Protein AF-A0AAN9VQ87-F1 (afdb_monomer_lite)

Secondary structure (DSSP, 8-state):
----PPEEEEE-TTS-EEEEE------------------------------------------HHHHHHHHHHHHHHHHHHHHHHHHHHHHHHHHHHHHHHHHHHHHS-----SS----TT----SPPPP-STTSPPPHHHHHHHHHHHHHHHHHS--TTSS---SPP-TTPPP-SPPPP-STTSPPPHHHHHHHHHHHHHHTT-

Radius of gyration: 53.76 Å; chains: 1; bounding box: 112×53×153 Å

Organism: NCBI:txid2509291

Sequence (205 aa):
MTRCGRQFTMSDSHGNTMVFYDSAEEEEDQQQDEEVYDDEEIPTNEEEEEEIENCNIPEYVATKEYVNEQLEHARQLSAQDASIALQNELHQVKLKLQSVSDTQSRCLRQWTVNDAFNADLYRISNTAPPQDEKDVANKAYVDRHIKIIKTHLAKIPKLRCSKLGNVNVMKKRLVNVAPPVRKEDGATKAYVDEKIKKEIAKLRV

pLDDT: mean 76.92, std 17.62, range [35.69, 97.81]

Structure (mmCIF, N/CA/C/O backbone):
data_AF-A0AAN9VQ87-F1
#
_entry.id   AF-A0AAN9VQ87-F1
#
loop_
_atom_site.group_PDB
_atom_site.id
_atom_site.type_symbol
_atom_site.label_atom_id
_atom_site.label_alt_id
_atom_site.label_comp_id
_atom_site.label_asym_id
_atom_site.label_entity_id
_atom_site.label_seq_id
_atom_site.pdbx_PDB_ins_code
_atom_site.Cartn_x
_atom_site.Cartn_y
_atom_site.Cartn_z
_atom_site.occupancy
_atom_site.B_iso_or_equiv
_atom_site.auth_seq_id
_atom_site.auth_comp_id
_atom_site.auth_asym_id
_atom_site.auth_atom_id
_atom_site.pdbx_PDB_model_num
ATOM 1 N N . MET A 1 1 ? -0.903 22.600 56.209 1.00 43.84 1 MET A N 1
ATOM 2 C CA . MET A 1 1 ? -0.467 21.602 55.206 1.00 43.84 1 MET A CA 1
ATOM 3 C C . MET A 1 1 ? -0.586 22.234 53.828 1.00 43.84 1 MET A C 1
ATOM 5 O O . MET A 1 1 ? -1.672 22.663 53.466 1.00 43.84 1 MET A O 1
ATOM 9 N N . THR A 1 2 ? 0.524 22.385 53.108 1.00 40.41 2 THR A N 1
ATOM 10 C CA . THR A 1 2 ? 0.571 23.055 51.798 1.00 40.41 2 THR A CA 1
ATOM 11 C C . THR A 1 2 ? -0.106 22.176 50.745 1.00 40.41 2 THR A C 1
ATOM 13 O O . THR A 1 2 ? 0.442 21.142 50.369 1.00 40.41 2 THR A O 1
ATOM 16 N N . ARG A 1 3 ? -1.311 22.552 50.296 1.00 44.34 3 ARG A N 1
ATOM 17 C CA . ARG A 1 3 ? -2.025 21.854 49.216 1.00 44.34 3 ARG A CA 1
ATOM 18 C C . ARG A 1 3 ? -1.404 22.240 47.869 1.00 44.34 3 ARG A C 1
ATOM 20 O O . ARG A 1 3 ? -1.359 23.412 47.508 1.00 44.34 3 ARG A O 1
ATOM 27 N N . CYS A 1 4 ? -0.899 21.247 47.143 1.00 46.59 4 CYS A N 1
ATOM 28 C CA . CYS A 1 4 ? -0.383 21.393 45.786 1.00 46.59 4 CYS A CA 1
ATOM 29 C C . CYS A 1 4 ? -1.546 21.160 44.808 1.00 46.59 4 CYS A C 1
ATOM 31 O O . CYS A 1 4 ? -1.820 20.024 44.435 1.00 46.59 4 CYS A O 1
ATOM 33 N N . GLY A 1 5 ? -2.279 22.221 44.459 1.00 56.81 5 GLY A N 1
ATOM 34 C CA . GLY A 1 5 ? -3.285 22.170 43.395 1.00 56.81 5 GLY A CA 1
ATOM 35 C C . GLY A 1 5 ? -2.599 22.127 42.029 1.00 56.81 5 GLY A C 1
ATOM 36 O O . GLY A 1 5 ? -1.701 22.928 41.760 1.00 56.81 5 GLY A O 1
ATOM 37 N N . ARG A 1 6 ? -2.981 21.175 41.174 1.00 61.75 6 ARG A N 1
ATOM 38 C CA . ARG A 1 6 ? -2.417 21.025 39.828 1.00 61.75 6 ARG A CA 1
ATOM 39 C C . ARG A 1 6 ? -3.158 21.969 38.882 1.00 61.75 6 ARG A C 1
ATOM 41 O O . ARG A 1 6 ? -4.363 21.851 38.711 1.00 61.75 6 ARG A O 1
ATOM 48 N N . GLN A 1 7 ? -2.441 22.918 38.290 1.00 67.31 7 GLN A N 1
ATOM 49 C CA . GLN A 1 7 ? -3.001 23.804 37.271 1.00 67.31 7 GLN A CA 1
ATOM 50 C C . GLN A 1 7 ? -2.774 23.197 35.890 1.00 67.31 7 GLN A C 1
ATOM 52 O O . GLN A 1 7 ? -1.647 22.822 35.558 1.00 67.31 7 GLN A O 1
ATOM 57 N N . PHE A 1 8 ? -3.833 23.134 35.086 1.00 65.25 8 PHE A N 1
ATOM 58 C CA . PHE A 1 8 ? -3.743 22.793 33.671 1.00 65.25 8 PHE A CA 1
ATOM 59 C C . PHE A 1 8 ? -4.200 23.982 32.833 1.00 65.25 8 PHE A C 1
ATOM 61 O O . PHE A 1 8 ? -5.269 24.554 33.053 1.00 65.25 8 PHE A O 1
ATOM 68 N N . THR A 1 9 ? -3.368 24.359 31.867 1.00 73.56 9 THR A N 1
ATOM 69 C CA . THR A 1 9 ? -3.672 25.413 30.903 1.00 73.56 9 THR A CA 1
ATOM 70 C C . THR A 1 9 ? -3.769 24.810 29.511 1.00 73.56 9 THR A C 1
ATOM 72 O O . THR A 1 9 ? -2.945 23.987 29.110 1.00 73.56 9 THR A O 1
ATOM 75 N N . MET A 1 10 ? -4.795 25.214 28.769 1.00 67.31 10 MET A N 1
ATOM 76 C CA . MET A 1 10 ? -4.926 24.924 27.345 1.00 67.31 10 MET A CA 1
ATOM 77 C C . MET A 1 10 ? -5.054 26.240 26.591 1.00 67.31 10 MET A C 1
ATOM 79 O O . MET A 1 10 ? -5.818 27.121 26.990 1.00 67.31 10 MET A O 1
ATOM 83 N N . SER A 1 11 ? -4.304 26.356 25.500 1.00 73.12 11 SER A N 1
ATOM 84 C CA . SER A 1 11 ? -4.343 27.511 24.608 1.00 73.12 11 SER A CA 1
ATOM 85 C C . SER A 1 11 ? -4.963 27.106 23.276 1.00 73.12 11 SER A C 1
ATOM 87 O O . SER A 1 11 ? -4.630 26.049 22.737 1.00 73.12 11 SER A O 1
ATOM 89 N N . ASP A 1 12 ? -5.865 27.932 22.752 1.00 76.88 12 ASP A N 1
ATOM 90 C CA . ASP A 1 12 ? -6.435 27.730 21.421 1.00 76.88 12 ASP A CA 1
ATOM 91 C C . ASP A 1 12 ? -5.510 28.255 20.305 1.00 76.88 12 ASP A C 1
ATOM 93 O O . ASP A 1 12 ? -4.477 28.887 20.548 1.00 76.88 12 ASP A O 1
ATOM 97 N N . SER A 1 13 ? -5.887 28.005 19.047 1.00 68.94 13 SER A N 1
ATOM 98 C CA . SER A 1 13 ? -5.139 28.447 17.860 1.00 68.94 13 SER A CA 1
ATOM 99 C C . SER A 1 13 ? -5.101 29.969 17.668 1.00 68.94 13 SER A C 1
ATOM 101 O O . SER A 1 13 ? -4.416 30.444 16.765 1.00 68.94 13 SER A O 1
ATOM 103 N N . HIS A 1 14 ? -5.833 30.730 18.487 1.00 70.12 14 HIS A N 1
ATOM 104 C CA . HIS A 1 14 ? -5.863 32.192 18.483 1.00 70.12 14 HIS A CA 1
ATOM 105 C C . HIS A 1 14 ? -5.083 32.792 19.666 1.00 70.12 14 HIS A C 1
ATOM 107 O O . HIS A 1 14 ? -5.024 34.013 19.799 1.00 70.12 14 HIS A O 1
ATOM 113 N N . GLY A 1 15 ? -4.442 31.958 20.493 1.00 74.62 15 GLY A N 1
ATOM 114 C CA . GLY A 1 15 ? -3.619 32.387 21.623 1.00 74.62 15 GLY A CA 1
ATOM 115 C C . GLY A 1 15 ? -4.404 32.674 22.904 1.00 74.62 15 GLY A C 1
ATOM 116 O O . GLY A 1 15 ? -3.811 33.129 23.884 1.00 74.62 15 GLY A O 1
ATOM 117 N N . ASN A 1 16 ? -5.707 32.383 22.946 1.00 73.56 16 ASN A N 1
ATOM 118 C CA . ASN A 1 16 ? -6.473 32.497 24.179 1.00 73.56 16 ASN A CA 1
ATOM 119 C C . ASN A 1 16 ? -6.165 31.307 25.078 1.00 73.56 16 ASN A C 1
ATOM 121 O O . ASN A 1 16 ? -6.304 30.152 24.679 1.00 73.56 16 ASN A O 1
ATOM 125 N N . THR A 1 17 ? -5.737 31.599 26.303 1.00 69.62 17 THR A N 1
ATOM 126 C CA . THR A 1 17 ? -5.387 30.582 27.294 1.00 69.62 17 THR A CA 1
ATOM 127 C C . THR A 1 17 ? -6.503 30.479 28.319 1.00 69.62 17 THR A C 1
ATOM 129 O O . THR A 1 17 ? -6.752 31.430 29.057 1.00 69.62 17 THR A O 1
ATOM 132 N N . MET A 1 18 ? -7.161 29.322 28.370 1.00 64.19 18 MET A N 1
ATOM 133 C CA . MET A 1 18 ? -8.066 28.978 29.461 1.00 64.19 18 MET A CA 1
ATOM 134 C C . MET A 1 18 ? -7.302 28.218 30.542 1.00 64.19 18 MET A C 1
ATOM 136 O O . MET A 1 18 ? -6.563 27.269 30.262 1.00 64.19 18 MET A O 1
ATOM 140 N N . VAL A 1 19 ? -7.476 28.669 31.783 1.00 74.38 19 VAL A N 1
ATOM 141 C CA . VAL A 1 19 ? -6.888 28.071 32.983 1.00 74.38 19 VAL A CA 1
ATOM 142 C C . VAL A 1 19 ? -7.991 27.318 33.710 1.00 74.38 19 VAL A C 1
ATOM 144 O O . VAL A 1 19 ? -9.004 27.915 34.070 1.00 74.38 19 VAL A O 1
ATOM 147 N N . PHE A 1 20 ? -7.789 26.022 33.925 1.00 67.00 20 PHE A N 1
ATOM 148 C CA . PHE A 1 20 ? -8.704 25.190 34.696 1.00 67.00 20 PHE A CA 1
ATOM 149 C C . PHE A 1 20 ? -8.101 24.936 36.074 1.00 67.00 20 PHE A C 1
ATOM 151 O O . PHE A 1 20 ? -6.944 24.520 36.199 1.00 67.00 20 PHE A O 1
ATOM 158 N N . TYR A 1 21 ? -8.892 25.220 37.104 1.00 68.81 21 TYR A N 1
ATOM 159 C CA . TYR A 1 21 ? -8.569 24.882 38.481 1.00 68.81 21 TYR A CA 1
ATOM 160 C C . TYR A 1 21 ? -9.257 23.556 38.796 1.00 68.81 21 TYR A C 1
ATOM 162 O O . TYR A 1 21 ? -10.470 23.450 38.626 1.00 68.81 21 TYR A O 1
ATOM 170 N N . ASP A 1 22 ? -8.487 22.559 39.237 1.00 60.16 22 ASP A N 1
ATOM 171 C CA . ASP A 1 22 ? -9.055 21.391 39.912 1.00 60.16 22 ASP A CA 1
ATOM 172 C C . ASP A 1 22 ? -9.645 21.893 41.234 1.00 60.16 22 ASP A C 1
ATOM 174 O O . ASP A 1 22 ? -8.937 22.077 42.231 1.00 60.16 22 ASP A O 1
ATOM 178 N N . SER A 1 23 ? -10.941 22.195 41.219 1.00 56.88 23 SER A N 1
ATOM 179 C CA . SER A 1 23 ? -11.729 22.308 42.436 1.00 56.88 23 SER A CA 1
ATOM 180 C C . SER A 1 23 ? -11.820 20.898 42.999 1.00 56.88 23 SER A C 1
ATOM 182 O O . SER A 1 23 ? -12.607 20.088 42.521 1.00 56.88 23 SER A O 1
ATOM 184 N N . ALA A 1 24 ? -10.955 20.576 43.960 1.00 56.44 24 ALA A N 1
ATOM 185 C CA . ALA A 1 24 ? -11.190 19.426 44.815 1.00 56.44 24 ALA A CA 1
ATOM 186 C C . ALA A 1 24 ? -12.542 19.673 45.492 1.00 56.44 24 ALA A C 1
ATOM 188 O O . ALA A 1 24 ? -12.642 20.577 46.321 1.00 56.44 24 ALA A O 1
ATOM 189 N N . GLU A 1 25 ? -13.571 18.951 45.050 1.00 56.88 25 GLU A N 1
ATOM 190 C CA . GLU A 1 25 ? -14.872 18.924 45.703 1.00 56.88 25 GLU A CA 1
ATOM 191 C C . GLU A 1 25 ? -14.624 18.532 47.160 1.00 56.88 25 GLU A C 1
ATOM 193 O O . GLU A 1 25 ? -14.069 17.473 47.465 1.00 56.88 25 GLU A O 1
ATOM 198 N N . GLU A 1 26 ? -14.913 19.477 48.047 1.00 52.22 26 GLU A N 1
ATOM 199 C CA . GLU A 1 26 ? -14.957 19.254 49.478 1.00 52.22 26 GLU A CA 1
ATOM 200 C C . GLU A 1 26 ? -16.128 18.301 49.717 1.00 52.22 26 GLU A C 1
ATOM 202 O O . GLU A 1 26 ? -17.285 18.675 49.543 1.00 52.22 26 GLU A O 1
ATOM 207 N N . GLU A 1 27 ? -15.833 17.046 50.064 1.00 52.53 27 GLU A N 1
ATOM 208 C CA . GLU A 1 27 ? -16.802 16.252 50.810 1.00 52.53 27 GLU A CA 1
ATOM 209 C C . GLU A 1 27 ? -16.980 16.970 52.149 1.00 52.53 27 GLU A C 1
ATOM 211 O O . GLU A 1 27 ? -16.108 16.934 53.020 1.00 52.53 27 GLU A O 1
ATOM 216 N N . GLU A 1 28 ? -18.070 17.728 52.258 1.00 48.97 28 GLU A N 1
ATOM 217 C CA . GLU A 1 28 ? -18.584 18.191 53.535 1.00 48.97 28 GLU A CA 1
ATOM 218 C C . GLU A 1 28 ? -18.918 16.943 54.356 1.00 48.97 28 GLU A C 1
ATOM 220 O O . GLU A 1 28 ? -19.931 16.275 54.129 1.00 48.97 28 GLU A O 1
ATOM 225 N N . ASP A 1 29 ? -18.030 16.611 55.293 1.00 47.25 29 ASP A N 1
ATOM 226 C CA . ASP A 1 29 ? -18.350 15.766 56.433 1.00 47.25 29 ASP A CA 1
ATOM 227 C C . ASP A 1 29 ? -19.586 16.376 57.104 1.00 47.25 29 ASP A C 1
ATOM 229 O O . ASP A 1 29 ? -19.502 17.382 57.811 1.00 47.25 29 ASP A O 1
ATOM 233 N N . GLN A 1 30 ? -20.751 15.779 56.854 1.00 50.69 30 GLN A N 1
ATOM 234 C CA . GLN A 1 30 ? -21.959 16.040 57.622 1.00 50.69 30 GLN A CA 1
ATOM 235 C C . GLN A 1 30 ? -21.696 15.561 59.050 1.00 50.69 30 GLN A C 1
ATOM 237 O O . GLN A 1 30 ? -21.924 14.399 59.393 1.00 50.69 30 GLN A O 1
ATOM 242 N N . GLN A 1 31 ? -21.176 16.465 59.880 1.00 52.16 31 GLN A N 1
ATOM 243 C CA . GLN A 1 31 ? -21.342 16.405 61.322 1.00 52.16 31 GLN A CA 1
ATOM 244 C C . GLN A 1 31 ? -22.846 16.354 61.582 1.00 52.16 31 GLN A C 1
ATOM 246 O O . GLN A 1 31 ? -23.565 17.330 61.398 1.00 52.16 31 GLN A O 1
ATOM 251 N N . GLN A 1 32 ? -23.327 15.158 61.916 1.00 47.38 32 GLN A N 1
ATOM 252 C CA . GLN A 1 32 ? -24.615 14.993 62.564 1.00 47.38 32 GLN A CA 1
ATOM 253 C C . GLN A 1 32 ? -24.468 15.631 63.941 1.00 47.38 32 GLN A C 1
ATOM 255 O O . GLN A 1 32 ? -23.859 15.048 64.837 1.00 47.38 32 GLN A O 1
ATOM 260 N N . ASP A 1 33 ? -24.963 16.856 64.068 1.00 46.41 33 ASP A N 1
ATOM 261 C CA . ASP A 1 33 ? -25.245 17.451 65.360 1.00 46.41 33 ASP A CA 1
ATOM 262 C C . ASP A 1 33 ? -26.301 16.563 66.037 1.00 46.41 33 ASP A C 1
ATOM 264 O O . ASP A 1 33 ? -27.437 16.441 65.575 1.00 46.41 33 ASP A O 1
ATOM 268 N N . GLU A 1 34 ? -25.891 15.867 67.100 1.00 54.59 34 GLU A N 1
ATOM 269 C CA . GLU A 1 34 ? -26.806 15.269 68.066 1.00 54.59 34 GLU A CA 1
ATOM 270 C C . GLU A 1 34 ? -27.598 16.415 68.706 1.00 54.59 34 GLU A C 1
ATOM 272 O O . GLU A 1 34 ? -27.119 17.091 69.618 1.00 54.59 34 GLU A O 1
ATOM 277 N N . GLU A 1 35 ? -28.812 16.659 68.211 1.00 53.72 35 GLU A N 1
ATOM 278 C CA . GLU A 1 35 ? -29.799 17.436 68.951 1.00 53.72 35 GLU A CA 1
ATOM 279 C C . GLU A 1 35 ? -30.141 16.669 70.233 1.00 53.72 35 GLU A C 1
ATOM 281 O O . GLU A 1 35 ? -30.881 15.682 70.243 1.00 53.72 35 GLU A O 1
ATOM 286 N N . VAL A 1 36 ? -29.538 17.127 71.328 1.00 60.38 36 VAL A N 1
ATOM 287 C CA . VAL A 1 36 ? -29.967 16.852 72.694 1.00 60.38 36 VAL A CA 1
ATOM 288 C C . VAL A 1 36 ? -31.355 17.469 72.842 1.00 60.38 36 VAL A C 1
ATOM 290 O O . VAL A 1 36 ? -31.492 18.688 72.900 1.00 60.38 36 VAL A O 1
ATOM 293 N N . TYR A 1 37 ? -32.385 16.626 72.845 1.00 52.31 37 TYR A N 1
ATOM 294 C CA . TYR A 1 37 ? -33.728 17.041 73.228 1.00 52.31 37 TYR A CA 1
ATOM 295 C C . TYR A 1 37 ? -33.709 17.365 74.721 1.00 52.31 37 TYR A C 1
ATOM 297 O O . TYR A 1 37 ? -33.519 16.471 75.547 1.00 52.31 37 TYR A O 1
ATOM 305 N N . ASP A 1 38 ? -33.863 18.648 75.040 1.00 55.09 38 ASP A N 1
ATOM 306 C CA . ASP A 1 38 ? -34.168 19.106 76.388 1.00 55.09 38 ASP A CA 1
ATOM 307 C C . ASP A 1 38 ? -35.492 18.475 76.843 1.00 55.09 38 ASP A C 1
ATOM 309 O O . ASP A 1 38 ? -36.473 18.427 76.095 1.00 55.09 38 ASP A O 1
ATOM 313 N N . ASP A 1 39 ? -35.482 17.968 78.073 1.00 60.38 39 ASP A N 1
ATOM 314 C CA . ASP A 1 39 ? -36.612 17.357 78.758 1.00 60.38 39 ASP A CA 1
ATOM 315 C C . ASP A 1 39 ? -37.807 18.328 78.798 1.00 60.38 39 ASP A C 1
ATOM 317 O O . ASP A 1 39 ? -37.867 19.232 79.636 1.00 60.38 39 ASP A O 1
ATOM 321 N N . GLU A 1 40 ? -38.786 18.142 77.906 1.00 60.81 40 GLU A N 1
ATOM 322 C CA . GLU A 1 40 ? -40.105 18.740 78.093 1.00 60.81 40 GLU A CA 1
ATOM 323 C C . GLU A 1 40 ? -40.769 18.057 79.293 1.00 60.81 40 GLU A C 1
ATOM 325 O O . GLU A 1 40 ? -41.171 16.890 79.253 1.00 60.81 40 GLU A O 1
ATOM 330 N N . GLU A 1 41 ? -40.837 18.818 80.386 1.00 59.22 41 GLU A N 1
ATOM 331 C CA . GLU A 1 41 ? -41.610 18.532 81.584 1.00 59.22 41 GLU A CA 1
ATOM 332 C C . GLU A 1 41 ? -43.003 18.018 81.205 1.00 59.22 41 GLU A C 1
ATOM 334 O O . GLU A 1 41 ? -43.846 18.743 80.678 1.00 59.22 41 GLU A O 1
ATOM 339 N N . ILE A 1 42 ? -43.251 16.745 81.507 1.00 51.75 42 ILE A N 1
ATOM 340 C CA . ILE A 1 42 ? -44.587 16.160 81.477 1.00 51.75 42 ILE A CA 1
ATOM 341 C C . ILE A 1 42 ? -45.409 16.890 82.550 1.00 51.75 42 ILE A C 1
ATOM 343 O O . ILE A 1 42 ? -45.075 16.768 83.733 1.00 51.75 42 ILE A O 1
ATOM 347 N N . PRO A 1 43 ? -46.486 17.619 82.202 1.00 51.91 43 PRO A N 1
ATOM 348 C CA . PRO A 1 43 ? -47.392 18.140 83.209 1.00 51.91 43 PRO A CA 1
ATOM 349 C C . PRO A 1 43 ? -48.068 16.955 83.901 1.00 51.91 43 PRO A C 1
ATOM 351 O O . PRO A 1 43 ? -48.806 16.179 83.288 1.00 51.91 43 PRO A O 1
ATOM 354 N N . THR A 1 44 ? -47.799 16.803 85.195 1.00 54.31 44 THR A N 1
ATOM 355 C CA . THR A 1 44 ? -48.567 15.932 86.080 1.00 54.31 44 THR A CA 1
ATOM 356 C C . THR A 1 44 ? -49.963 16.528 86.218 1.00 54.31 44 THR A C 1
ATOM 358 O O . THR A 1 44 ? -50.188 17.392 87.064 1.00 54.31 44 THR A O 1
ATOM 361 N N . ASN A 1 45 ? -50.893 16.100 85.362 1.00 47.34 45 ASN A N 1
ATOM 362 C CA . ASN A 1 45 ? -52.309 16.323 85.614 1.00 47.34 45 ASN A CA 1
ATOM 363 C C . ASN A 1 45 ? -52.715 15.436 86.789 1.00 47.34 45 ASN A C 1
ATOM 365 O O . ASN A 1 45 ? -52.813 14.213 86.682 1.00 47.34 45 ASN A O 1
ATOM 369 N N . GLU A 1 46 ? -52.863 16.113 87.918 1.00 57.84 46 GLU A N 1
ATOM 370 C CA . GLU A 1 46 ? -53.531 15.656 89.120 1.00 57.84 46 GLU A CA 1
ATOM 371 C C . GLU A 1 46 ? -54.965 15.215 88.783 1.00 57.84 46 GLU A C 1
ATOM 373 O O . GLU A 1 46 ? -55.702 15.912 88.090 1.00 57.84 46 GLU A O 1
ATOM 378 N N . GLU A 1 47 ? -55.298 14.016 89.258 1.00 57.31 47 GLU A N 1
ATOM 379 C CA . GLU A 1 47 ? -56.579 13.631 89.858 1.00 57.31 47 GLU A CA 1
ATOM 380 C C . GLU A 1 47 ? -57.870 14.216 89.258 1.00 57.31 47 GLU A C 1
ATOM 382 O O . GLU A 1 47 ? -58.412 15.199 89.753 1.00 57.31 47 GLU A O 1
ATOM 387 N N . GLU A 1 48 ? -58.474 13.476 88.326 1.00 53.69 48 GLU A N 1
ATOM 388 C CA . GLU A 1 48 ? -59.935 13.356 88.264 1.00 53.69 48 GLU A CA 1
ATOM 389 C C . GLU A 1 48 ? -60.292 11.861 88.187 1.00 53.69 48 GLU A C 1
ATOM 391 O O . GLU A 1 48 ? -60.272 11.232 87.128 1.00 53.69 48 GLU A O 1
ATOM 396 N N . GLU A 1 49 ? -60.557 11.260 89.352 1.00 54.75 49 GLU A N 1
ATOM 397 C CA . GLU A 1 49 ? -61.241 9.968 89.462 1.00 54.75 49 GLU A CA 1
ATOM 398 C C . GLU A 1 49 ? -62.708 10.163 89.049 1.00 54.75 49 GLU A C 1
ATOM 400 O O . GLU A 1 49 ? -63.587 10.365 89.887 1.00 54.75 49 GLU A O 1
ATOM 405 N N . GLU A 1 50 ? -62.991 10.133 87.745 1.00 54.28 50 GLU A N 1
ATOM 406 C CA . GLU A 1 50 ? -64.363 9.936 87.282 1.00 54.28 50 GLU A CA 1
ATOM 407 C C . GLU A 1 50 ? -64.759 8.474 87.523 1.00 54.28 50 GLU A C 1
ATOM 409 O O . GLU A 1 50 ? -64.141 7.534 87.011 1.00 54.28 50 GLU A O 1
ATOM 414 N N . GLU A 1 51 ? -65.800 8.293 88.340 1.00 54.34 51 GLU A N 1
ATOM 415 C CA . GLU A 1 51 ? -66.515 7.036 88.528 1.00 54.34 51 GLU A CA 1
ATOM 416 C C . GLU A 1 51 ? -66.839 6.429 87.158 1.00 54.34 51 GLU A C 1
ATOM 418 O O . GLU A 1 51 ? -67.738 6.886 86.450 1.00 54.34 51 GLU A O 1
ATOM 423 N N . ILE A 1 52 ? -66.107 5.377 86.780 1.00 48.00 52 ILE A N 1
ATOM 424 C CA . ILE A 1 52 ? -66.420 4.591 85.590 1.00 48.00 52 ILE A CA 1
ATOM 425 C C . ILE A 1 52 ? -67.687 3.809 85.916 1.00 48.00 52 ILE A C 1
ATOM 427 O O . ILE A 1 52 ? -67.665 2.705 86.469 1.00 48.00 52 ILE A O 1
ATOM 431 N N . GLU A 1 53 ? -68.807 4.445 85.603 1.00 51.25 53 GLU A N 1
ATOM 432 C CA . GLU A 1 53 ? -70.127 3.862 85.598 1.00 51.25 53 GLU A CA 1
ATOM 433 C C . GLU A 1 53 ? -70.060 2.553 84.805 1.00 51.25 53 GLU A C 1
ATOM 435 O O . GLU A 1 53 ? -69.551 2.495 83.686 1.00 51.25 53 GLU A O 1
ATOM 440 N N . ASN A 1 54 ? -70.513 1.495 85.471 1.00 51.56 54 ASN A N 1
ATOM 441 C CA . ASN A 1 54 ? -70.548 0.091 85.086 1.00 51.56 54 ASN A CA 1
ATOM 442 C C . ASN A 1 54 ? -70.918 -0.150 83.606 1.00 51.56 54 ASN A C 1
ATOM 444 O O . ASN A 1 54 ? -72.037 -0.547 83.274 1.00 51.56 54 ASN A O 1
ATOM 448 N N . CYS A 1 55 ? -69.953 0.037 82.707 1.00 35.69 55 CYS A N 1
ATOM 449 C CA . CYS A 1 55 ? -69.993 -0.499 81.363 1.00 35.69 55 CYS A CA 1
ATOM 450 C C . CYS A 1 55 ? -69.743 -1.994 81.496 1.00 35.69 55 CYS A C 1
ATOM 452 O O . CYS A 1 55 ? -68.618 -2.430 81.711 1.00 35.69 55 CYS A O 1
ATOM 454 N N . ASN A 1 56 ? -70.821 -2.764 81.390 1.00 50.41 56 ASN A N 1
ATOM 455 C CA . ASN A 1 56 ? -70.823 -4.204 81.198 1.00 50.41 56 ASN A CA 1
ATOM 456 C C . ASN A 1 56 ? -69.861 -4.554 80.046 1.00 50.41 56 ASN A C 1
ATOM 458 O O . ASN A 1 56 ? -70.254 -4.515 78.881 1.00 50.41 56 ASN A O 1
ATOM 462 N N . ILE A 1 57 ? -68.589 -4.812 80.362 1.00 44.47 57 ILE A N 1
ATOM 463 C CA . ILE A 1 57 ? -67.581 -5.235 79.393 1.00 44.47 57 ILE A CA 1
ATOM 464 C C . ILE A 1 57 ? -67.978 -6.666 79.033 1.00 44.47 57 ILE A C 1
ATOM 466 O O . ILE A 1 57 ? -67.888 -7.536 79.904 1.00 44.47 57 ILE A O 1
ATOM 470 N N . PRO A 1 58 ? -68.471 -6.948 77.812 1.00 48.72 58 PRO A N 1
ATOM 471 C CA . PRO A 1 58 ? -68.706 -8.326 77.433 1.00 48.72 58 PRO A CA 1
ATOM 472 C C . PRO A 1 58 ? -67.353 -9.026 77.498 1.00 48.72 58 PRO A C 1
ATOM 474 O O . PRO A 1 58 ? -66.409 -8.632 76.814 1.00 48.72 58 PRO A O 1
ATOM 477 N N . GLU A 1 59 ? -67.257 -10.025 78.370 1.00 49.44 59 GLU A N 1
ATOM 478 C CA . GLU A 1 59 ? -66.127 -10.934 78.467 1.00 49.44 59 GLU A CA 1
ATOM 479 C C . GLU A 1 59 ? -65.948 -11.560 77.078 1.00 49.44 59 GLU A C 1
ATOM 481 O O . GLU A 1 59 ? -66.686 -12.458 76.669 1.00 49.44 59 GLU A O 1
ATOM 486 N N . TYR A 1 60 ? -65.056 -10.973 76.277 1.00 49.75 60 TYR A N 1
ATOM 487 C CA . TYR A 1 60 ? -64.841 -11.368 74.894 1.00 49.75 60 TYR A CA 1
ATOM 488 C C . TYR A 1 60 ? -64.057 -12.675 74.934 1.00 49.75 60 TYR A C 1
ATOM 490 O O . TYR A 1 60 ? -62.827 -12.699 74.906 1.00 49.75 60 TYR A O 1
ATOM 498 N N . VAL A 1 61 ? -64.779 -13.785 75.078 1.00 54.00 61 VAL A N 1
ATOM 499 C CA . VAL A 1 61 ? -64.215 -15.126 74.964 1.00 54.00 61 VAL A CA 1
ATOM 500 C C . VAL A 1 61 ? -63.816 -15.300 73.503 1.00 54.00 61 VAL A C 1
ATOM 502 O O . VAL A 1 61 ? -64.616 -15.726 72.673 1.00 54.00 61 VAL A O 1
ATOM 505 N N . ALA A 1 62 ? -62.586 -14.910 73.167 1.00 55.66 62 ALA A N 1
ATOM 506 C CA . ALA A 1 62 ? -62.010 -15.177 71.862 1.00 55.66 62 ALA A CA 1
ATOM 507 C C . ALA A 1 62 ? -62.054 -16.693 71.640 1.00 55.66 62 ALA A C 1
ATOM 509 O O . ALA A 1 62 ? -61.368 -17.467 72.314 1.00 55.66 62 ALA A O 1
ATOM 510 N N . THR A 1 63 ? -62.917 -17.135 70.728 1.00 69.69 63 THR A N 1
ATOM 511 C CA . THR A 1 63 ? -62.974 -18.539 70.339 1.00 69.69 63 THR A CA 1
ATOM 512 C C . THR A 1 63 ? -61.619 -18.922 69.741 1.00 69.69 63 THR A C 1
ATOM 514 O O . THR A 1 63 ? -60.936 -18.101 69.124 1.00 69.69 63 THR A O 1
ATOM 517 N N . LYS A 1 64 ? -61.197 -20.183 69.911 1.00 73.00 64 LYS A N 1
ATOM 518 C CA . LYS A 1 64 ? -59.956 -20.689 69.288 1.00 73.00 64 LYS A CA 1
ATOM 519 C C . LYS A 1 64 ? -59.917 -20.433 67.774 1.00 73.00 64 LYS A C 1
ATOM 521 O O . LYS A 1 64 ? -58.833 -20.300 67.218 1.00 73.00 64 LYS A O 1
ATOM 526 N N . GLU A 1 65 ? -61.083 -20.358 67.132 1.00 77.25 65 GLU A N 1
ATOM 527 C CA . GLU A 1 65 ? -61.235 -20.015 65.715 1.00 77.25 65 GLU A CA 1
ATOM 528 C C . GLU A 1 65 ? -60.771 -18.587 65.411 1.00 77.25 65 GLU A C 1
ATOM 530 O O . GLU A 1 65 ? -59.922 -18.423 64.542 1.00 77.25 65 GLU A O 1
ATOM 535 N N . TYR A 1 66 ? -61.201 -17.581 66.180 1.00 76.50 66 TYR A N 1
ATOM 536 C CA . TYR A 1 66 ? -60.799 -16.186 65.956 1.00 76.50 66 TYR A CA 1
ATOM 537 C C . TYR A 1 66 ? -59.284 -15.973 66.109 1.00 76.50 66 TYR A C 1
ATOM 539 O O . TYR A 1 66 ? -58.651 -15.298 65.302 1.00 76.50 66 TYR A O 1
ATOM 547 N N . VAL A 1 67 ? -58.666 -16.595 67.119 1.00 76.94 67 VAL A N 1
ATOM 548 C CA . VAL A 1 67 ? -57.208 -16.505 67.325 1.00 76.94 67 VAL A CA 1
ATOM 549 C C . VAL A 1 67 ? -56.441 -17.189 66.187 1.00 76.94 67 VAL A C 1
ATOM 551 O O . VAL A 1 67 ? -55.407 -16.682 65.750 1.00 76.94 67 VAL A O 1
ATOM 554 N N . ASN A 1 68 ? -56.947 -18.317 65.679 1.00 82.62 68 ASN A N 1
ATOM 555 C CA . ASN A 1 68 ? -56.345 -19.003 64.537 1.00 82.62 68 ASN A CA 1
ATOM 556 C C . ASN A 1 68 ? -56.485 -18.199 63.238 1.00 82.62 68 ASN A C 1
ATOM 558 O O . ASN A 1 68 ? -55.513 -18.117 62.493 1.00 82.62 68 ASN A O 1
ATOM 562 N N . GLU A 1 69 ? -57.633 -17.565 62.984 1.00 81.88 69 GLU A N 1
ATOM 563 C CA . GLU A 1 69 ? -57.825 -16.689 61.818 1.00 81.88 69 GLU A CA 1
ATOM 564 C C . GLU A 1 69 ? -56.854 -15.502 61.832 1.00 81.88 69 GLU A C 1
ATOM 566 O O . GLU A 1 69 ? -56.197 -15.223 60.828 1.00 81.88 69 GLU A O 1
ATOM 571 N N . GLN A 1 70 ? -56.685 -14.849 62.986 1.00 78.81 70 GLN A N 1
ATOM 572 C CA . GLN A 1 70 ? -55.723 -13.752 63.134 1.00 78.81 70 GLN A CA 1
ATOM 573 C C . GLN A 1 70 ? -54.274 -14.222 62.938 1.00 78.81 70 GLN A C 1
ATOM 575 O O . GLN A 1 70 ? -53.466 -13.526 62.320 1.00 78.81 70 GLN A O 1
ATOM 580 N N . LEU A 1 71 ? -53.940 -15.429 63.406 1.00 83.12 71 LEU A N 1
ATOM 581 C CA . LEU A 1 71 ? -52.623 -16.031 63.199 1.00 83.12 71 LEU A CA 1
ATOM 582 C C . LEU A 1 71 ? -52.370 -16.374 61.723 1.00 83.12 71 LEU A C 1
ATOM 584 O O . LEU A 1 71 ? -51.256 -16.184 61.233 1.00 83.12 71 LEU A O 1
ATOM 588 N N . GLU A 1 72 ? -53.375 -16.871 61.000 1.00 86.38 72 GLU A N 1
ATOM 589 C CA . GLU A 1 72 ? -53.262 -17.126 59.561 1.00 86.38 72 GLU A CA 1
ATOM 590 C C . GLU A 1 72 ? -53.132 -15.832 58.757 1.00 86.38 72 GLU A C 1
ATOM 592 O O . GLU A 1 72 ? -52.278 -15.756 57.872 1.00 86.38 72 GLU A O 1
ATOM 597 N N . HIS A 1 73 ? -53.885 -14.790 59.109 1.00 80.50 73 HIS A N 1
ATOM 598 C CA . HIS A 1 73 ? -53.766 -13.474 58.486 1.00 80.50 73 HIS A CA 1
ATOM 599 C C . HIS A 1 73 ? -52.374 -12.858 58.715 1.00 80.50 73 HIS A C 1
ATOM 601 O O . HIS A 1 73 ? -51.729 -12.403 57.769 1.00 80.50 73 HIS A O 1
ATOM 607 N N . ALA A 1 74 ? -51.841 -12.935 59.940 1.00 75.12 74 ALA A N 1
ATOM 608 C CA . ALA A 1 74 ? -50.481 -12.488 60.251 1.00 75.12 74 ALA A CA 1
ATOM 609 C C . ALA A 1 74 ? -49.406 -13.281 59.478 1.00 75.12 74 ALA A C 1
ATOM 611 O O . ALA A 1 74 ? -48.436 -12.702 58.984 1.00 75.12 74 ALA A O 1
ATOM 612 N N . ARG A 1 75 ? -49.589 -14.599 59.304 1.00 84.81 75 ARG A N 1
ATOM 613 C CA . ARG A 1 75 ? -48.704 -15.427 58.464 1.00 84.81 75 ARG A CA 1
ATOM 614 C C . ARG A 1 75 ? -48.743 -14.991 56.999 1.00 84.81 75 ARG A C 1
ATOM 616 O O . ARG A 1 75 ? -47.684 -14.888 56.385 1.00 84.81 75 ARG A O 1
ATOM 623 N N . GLN A 1 76 ? -49.924 -14.705 56.452 1.00 86.44 76 GLN A N 1
ATOM 624 C CA . GLN A 1 76 ? -50.083 -14.242 55.068 1.00 86.44 76 GLN A CA 1
ATOM 625 C C . GLN A 1 76 ? -49.427 -12.876 54.829 1.00 86.44 76 GLN A C 1
ATOM 627 O O . GLN A 1 76 ? -48.711 -12.723 53.841 1.00 86.44 76 GLN A O 1
ATOM 632 N N . LEU A 1 77 ? -49.603 -11.926 55.752 1.00 81.19 77 LEU A N 1
ATOM 633 C CA . LEU A 1 77 ? -48.934 -10.620 55.711 1.00 81.19 77 LEU A CA 1
ATOM 634 C C . LEU A 1 77 ? -47.409 -10.775 55.734 1.00 81.19 77 LEU A C 1
ATOM 636 O O . LEU A 1 77 ? -46.726 -10.274 54.846 1.00 81.19 77 LEU A O 1
ATOM 640 N N . SER A 1 78 ? -46.878 -11.580 56.662 1.00 86.94 78 SER A N 1
ATOM 641 C CA . SER A 1 78 ? -45.430 -11.823 56.736 1.00 86.94 78 SER A CA 1
ATOM 642 C C . SER A 1 78 ? -44.864 -12.487 55.469 1.00 86.94 78 SER A C 1
ATOM 644 O O . SER A 1 78 ? -43.731 -12.219 55.066 1.00 86.94 78 SER A O 1
ATOM 646 N N . ALA A 1 79 ? -45.659 -13.329 54.796 1.00 85.62 79 ALA A N 1
ATOM 647 C CA . ALA A 1 79 ? -45.288 -13.940 53.524 1.00 85.62 79 ALA A CA 1
ATOM 648 C C . ALA A 1 79 ? -45.317 -12.935 52.357 1.00 85.62 79 ALA A C 1
ATOM 650 O O . ALA A 1 79 ? -44.466 -13.013 51.467 1.00 85.62 79 ALA A O 1
ATOM 651 N N . GLN A 1 80 ? -46.258 -11.983 52.355 1.00 88.94 80 GLN A N 1
ATOM 652 C CA . GLN A 1 80 ? -46.276 -10.887 51.383 1.00 88.94 80 GLN A CA 1
ATOM 653 C C . GLN A 1 80 ? -45.057 -9.976 51.543 1.00 88.94 80 GLN A C 1
ATOM 655 O O . GLN A 1 80 ? -44.397 -9.682 50.546 1.00 88.94 80 GLN A O 1
ATOM 660 N N . ASP A 1 81 ? -44.701 -9.612 52.774 1.00 91.50 81 ASP A N 1
ATOM 661 C CA . ASP A 1 81 ? -43.529 -8.777 53.051 1.00 91.50 81 ASP A CA 1
ATOM 662 C C . ASP A 1 81 ? -42.229 -9.452 52.586 1.00 91.50 81 ASP A C 1
ATOM 664 O O . ASP A 1 81 ? -41.400 -8.836 51.909 1.00 91.50 81 ASP A O 1
ATOM 668 N N . ALA A 1 82 ? -42.085 -10.758 52.844 1.00 87.50 82 ALA A N 1
ATOM 669 C CA . ALA A 1 82 ? -40.961 -11.547 52.341 1.00 87.50 82 ALA A CA 1
ATOM 670 C C . ALA A 1 82 ? -40.921 -11.602 50.799 1.00 87.50 82 ALA A C 1
ATOM 672 O O . ALA A 1 82 ? -39.848 -11.516 50.195 1.00 87.50 82 ALA A O 1
ATOM 673 N N . SER A 1 83 ? -42.083 -11.706 50.144 1.00 93.06 83 SER A N 1
ATOM 674 C CA . SER A 1 83 ? -42.183 -11.669 48.680 1.00 93.06 83 SER A CA 1
ATOM 675 C C . SER A 1 83 ? -41.748 -10.315 48.110 1.00 93.06 83 SER A C 1
ATOM 677 O O . SER A 1 83 ? -41.060 -10.275 47.089 1.00 93.06 83 SER A O 1
ATOM 679 N N . ILE A 1 84 ? -42.125 -9.207 48.750 1.00 93.81 84 ILE A N 1
ATOM 680 C CA . ILE A 1 84 ? -41.744 -7.853 48.324 1.00 93.81 84 ILE A CA 1
ATOM 681 C C . ILE A 1 84 ? -40.229 -7.651 48.471 1.00 93.81 84 ILE A C 1
ATOM 683 O O . ILE A 1 84 ? -39.583 -7.157 47.544 1.00 93.81 84 ILE A O 1
ATOM 687 N N . ALA A 1 85 ? -39.637 -8.094 49.584 1.00 91.00 85 ALA A N 1
ATOM 688 C CA . ALA A 1 85 ? -38.192 -8.017 49.803 1.00 91.00 85 ALA A CA 1
ATOM 689 C C . ALA A 1 85 ? -37.403 -8.763 48.709 1.00 91.00 85 ALA A C 1
ATOM 691 O O . ALA A 1 85 ? -36.494 -8.195 48.100 1.00 91.00 85 ALA A O 1
ATOM 692 N N . LEU A 1 86 ? -37.816 -9.991 48.375 1.00 92.94 86 LEU A N 1
ATOM 693 C CA . LEU A 1 86 ? -37.196 -10.776 47.303 1.00 92.94 86 LEU A CA 1
ATOM 694 C C . LEU A 1 86 ? -37.342 -10.118 45.923 1.00 92.94 86 LEU A C 1
ATOM 696 O O . LEU A 1 86 ? -36.414 -10.160 45.111 1.00 92.94 86 LEU A O 1
ATOM 700 N N . GLN A 1 87 ? -38.486 -9.490 45.634 1.00 93.56 87 GLN A N 1
ATOM 701 C CA . GLN A 1 87 ? -38.685 -8.759 44.377 1.00 93.56 87 GLN A CA 1
ATOM 702 C C . GLN A 1 87 ? -37.767 -7.537 44.271 1.00 93.56 87 GLN A C 1
ATOM 704 O O . GLN A 1 87 ? -37.210 -7.287 43.197 1.00 93.56 87 GLN A O 1
ATOM 709 N N . ASN A 1 88 ? -37.561 -6.817 45.374 1.00 92.00 88 ASN A N 1
ATOM 710 C CA . ASN A 1 88 ? -36.645 -5.681 45.429 1.00 92.00 88 ASN A CA 1
ATOM 711 C C . ASN A 1 88 ? -35.193 -6.119 45.213 1.00 92.00 88 ASN A C 1
ATOM 713 O O . ASN A 1 88 ? -34.485 -5.516 44.406 1.00 92.00 88 ASN A O 1
ATOM 717 N N . GLU A 1 89 ? -34.756 -7.206 45.850 1.00 93.69 89 GLU A N 1
ATOM 718 C CA . GLU A 1 89 ? -33.423 -7.768 45.614 1.00 93.69 89 GLU A CA 1
ATOM 719 C C . GLU A 1 89 ? -33.238 -8.207 44.158 1.00 93.69 89 GLU A C 1
ATOM 721 O O . GLU A 1 89 ? -32.234 -7.871 43.526 1.00 93.69 89 GLU A O 1
ATOM 726 N N . LEU A 1 90 ? -34.234 -8.888 43.581 1.00 95.19 90 LEU A N 1
ATOM 727 C CA . LEU A 1 90 ? -34.210 -9.284 42.175 1.00 95.19 90 LEU A CA 1
ATOM 728 C C . LEU A 1 90 ? -34.107 -8.065 41.246 1.00 95.19 90 LEU A C 1
ATOM 730 O O . LEU A 1 90 ? -33.394 -8.111 40.240 1.00 95.19 90 LEU A O 1
ATOM 734 N N . HIS A 1 91 ? -34.801 -6.971 41.568 1.00 94.38 91 HIS A N 1
ATOM 735 C CA . HIS A 1 91 ? -34.711 -5.722 40.817 1.00 94.38 91 HIS A CA 1
ATOM 736 C C . HIS A 1 91 ? -33.304 -5.112 40.903 1.00 94.38 91 HIS A C 1
ATOM 738 O O . HIS A 1 91 ? -32.720 -4.773 39.872 1.00 94.38 91 HIS A O 1
ATOM 744 N N . GLN A 1 92 ? -32.711 -5.072 42.098 1.00 93.25 92 GLN A N 1
ATOM 745 C CA . GLN A 1 92 ? -31.344 -4.581 42.297 1.00 93.25 92 GLN A CA 1
ATOM 746 C C . GLN A 1 92 ? -30.304 -5.424 41.547 1.00 93.25 92 GLN A C 1
ATOM 748 O O . GLN A 1 92 ? -29.383 -4.885 40.930 1.00 93.25 92 GLN A O 1
ATOM 753 N N . VAL A 1 93 ? -30.462 -6.750 41.533 1.00 93.44 93 VAL A N 1
ATOM 754 C CA . VAL A 1 93 ? -29.594 -7.652 40.761 1.00 93.44 93 VAL A CA 1
ATOM 755 C C . VAL A 1 93 ? -29.731 -7.400 39.256 1.00 93.44 93 VAL A C 1
ATOM 757 O O . VAL A 1 93 ? -28.717 -7.337 38.561 1.00 93.44 93 VAL A O 1
ATOM 760 N N . LYS A 1 94 ? -30.951 -7.187 38.742 1.00 93.81 94 LYS A N 1
ATOM 761 C CA . LYS A 1 94 ? -31.179 -6.845 37.325 1.00 93.81 94 LYS A CA 1
ATOM 762 C C . LYS A 1 94 ? -30.503 -5.531 36.932 1.00 93.81 94 LYS A C 1
ATOM 764 O O . LYS A 1 94 ? -29.853 -5.483 35.891 1.00 93.81 94 LYS A O 1
ATOM 769 N N . LEU A 1 95 ? -30.605 -4.499 37.771 1.00 93.00 95 LEU A N 1
ATOM 770 C CA . LEU A 1 95 ? -29.951 -3.208 37.534 1.00 93.00 95 LEU A CA 1
ATOM 771 C C . LEU A 1 95 ? -28.422 -3.343 37.479 1.00 93.00 95 LEU A C 1
ATOM 773 O O . LEU A 1 95 ? -27.786 -2.798 36.576 1.00 93.00 95 LEU A O 1
ATOM 777 N N . LYS A 1 96 ? -27.827 -4.123 38.391 1.00 89.06 96 LYS A N 1
ATOM 778 C CA . LYS A 1 96 ? -26.382 -4.411 38.379 1.00 89.06 96 LYS A CA 1
ATOM 779 C C . LYS A 1 96 ? -25.950 -5.190 37.135 1.00 89.06 96 LYS A C 1
ATOM 781 O O . LYS A 1 96 ? -24.890 -4.924 36.581 1.00 89.06 96 LYS A O 1
ATOM 786 N N . LEU A 1 97 ? -26.757 -6.143 36.671 1.00 89.62 97 LEU A N 1
ATOM 787 C CA . LEU A 1 97 ? -26.444 -6.905 35.461 1.00 89.62 97 LEU A CA 1
ATOM 788 C C . LEU A 1 97 ? -26.476 -6.014 34.209 1.00 89.62 97 LEU A C 1
ATOM 790 O O . LEU A 1 97 ? -25.598 -6.114 33.350 1.00 89.62 97 LEU A O 1
ATOM 794 N N . GLN A 1 98 ? -27.460 -5.113 34.141 1.00 86.25 98 GLN A N 1
ATOM 795 C CA . GLN A 1 98 ? -27.590 -4.137 33.063 1.00 86.25 98 GLN A CA 1
ATOM 796 C C . GLN A 1 98 ? -26.365 -3.215 33.008 1.00 86.25 98 GLN A C 1
ATOM 798 O O . GLN A 1 98 ? -25.767 -3.050 31.948 1.00 86.25 98 GLN A O 1
ATOM 803 N N . SER A 1 99 ? -25.921 -2.693 34.155 1.00 83.00 99 SER A N 1
ATOM 804 C CA . SER A 1 99 ? -24.755 -1.807 34.201 1.00 83.00 99 SER A CA 1
ATOM 805 C C . SER A 1 99 ? -23.450 -2.519 33.834 1.00 83.00 99 SER A C 1
ATOM 807 O O . SER A 1 99 ? -22.603 -1.930 33.160 1.00 83.00 99 SER A O 1
ATOM 809 N N . VAL A 1 100 ? -23.285 -3.798 34.187 1.00 81.50 100 VAL A N 1
ATOM 810 C CA . VAL A 1 100 ? -22.137 -4.608 33.743 1.00 81.50 100 VAL A CA 1
ATOM 811 C C . VAL A 1 100 ? -22.162 -4.808 32.225 1.00 81.50 100 VAL A C 1
ATOM 813 O O . VAL A 1 100 ? -21.136 -4.604 31.577 1.00 81.50 100 VAL A O 1
ATOM 816 N N . SER A 1 101 ? -23.321 -5.127 31.642 1.00 76.00 101 SER A N 1
ATOM 817 C CA . SER A 1 101 ? -23.506 -5.239 30.185 1.00 76.00 101 SER A CA 1
ATOM 818 C C . SER A 1 101 ? -23.171 -3.933 29.455 1.00 76.00 101 SER A C 1
ATOM 820 O O . SER A 1 101 ? -22.436 -3.930 28.461 1.00 76.00 101 SER A O 1
ATOM 822 N N . ASP A 1 102 ? -23.653 -2.803 29.971 1.00 73.12 102 ASP A N 1
ATOM 823 C CA . ASP A 1 102 ? -23.398 -1.485 29.388 1.00 73.12 102 ASP A CA 1
ATOM 824 C C . ASP A 1 102 ? -21.911 -1.114 29.490 1.00 73.12 102 ASP A C 1
ATOM 826 O O . ASP A 1 102 ? -21.328 -0.555 28.558 1.00 73.12 102 ASP A O 1
ATOM 830 N N . THR A 1 103 ? -21.257 -1.489 30.592 1.00 65.00 103 THR A N 1
ATOM 831 C CA . THR A 1 103 ? -19.813 -1.297 30.785 1.00 65.00 103 THR 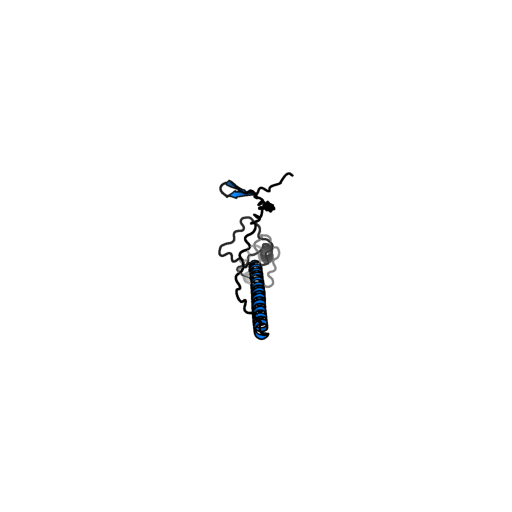A CA 1
ATOM 832 C C . THR A 1 103 ? -19.002 -2.172 29.826 1.00 65.00 103 THR A C 1
ATOM 834 O O . THR A 1 103 ? -18.064 -1.689 29.195 1.00 65.00 103 THR A O 1
ATOM 837 N N . GLN A 1 104 ? -19.392 -3.433 29.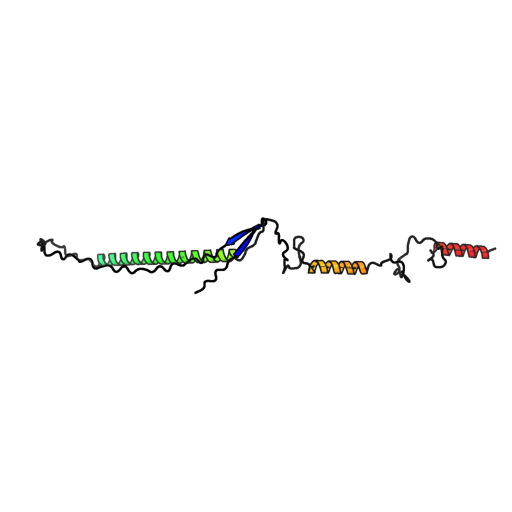632 1.00 65.00 104 GLN A N 1
ATOM 838 C CA . GLN A 1 104 ? -18.725 -4.358 28.712 1.00 65.00 104 GLN A CA 1
ATOM 839 C C . GLN A 1 104 ? -18.875 -3.906 27.249 1.00 65.00 104 GLN A C 1
ATOM 841 O O . GLN A 1 104 ? -17.914 -3.943 26.477 1.00 65.00 104 GLN A O 1
ATOM 846 N N . SER A 1 105 ? -20.044 -3.365 26.899 1.00 63.09 105 SER A N 1
ATOM 847 C CA . SER A 1 105 ? -20.309 -2.737 25.599 1.00 63.09 105 SER A CA 1
ATOM 848 C C . SER A 1 105 ? -19.484 -1.461 25.396 1.00 63.09 105 SER A C 1
ATOM 850 O O . SER A 1 105 ? -18.985 -1.207 24.302 1.00 63.09 105 SER A O 1
ATOM 852 N N . ARG A 1 106 ? -19.250 -0.679 26.460 1.00 58.06 106 ARG A N 1
ATOM 853 C CA . ARG A 1 106 ? -18.343 0.482 26.429 1.00 58.06 106 ARG A CA 1
ATOM 854 C C . ARG A 1 106 ? -16.869 0.105 26.284 1.00 58.06 106 ARG A C 1
ATOM 856 O O . ARG A 1 106 ? -16.103 0.951 25.829 1.00 58.06 106 ARG A O 1
ATOM 863 N N . CYS A 1 107 ? -16.458 -1.107 26.655 1.00 57.38 107 CYS A N 1
ATOM 864 C CA . CYS A 1 107 ? -15.089 -1.594 26.451 1.00 57.38 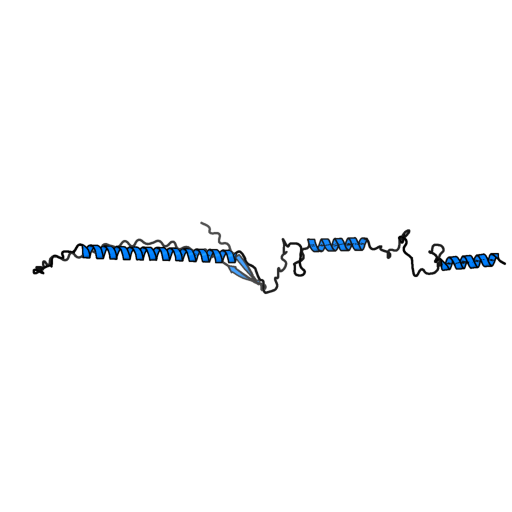107 CYS A CA 1
ATOM 865 C C . CYS A 1 107 ? -14.844 -2.078 25.011 1.00 57.38 107 CYS A C 1
ATOM 867 O O . CYS A 1 107 ? -13.729 -1.955 24.508 1.00 57.38 107 CYS A O 1
ATOM 869 N N . LEU A 1 108 ? -15.882 -2.546 24.313 1.00 54.84 108 LEU A N 1
ATOM 870 C CA . LEU A 1 108 ? -15.850 -2.863 22.882 1.00 54.84 108 LEU A CA 1
ATOM 871 C C . LEU A 1 108 ? -16.243 -1.634 22.055 1.00 54.84 108 LEU A C 1
ATOM 873 O O . LEU A 1 108 ? -17.220 -1.641 21.309 1.00 54.84 108 LEU A O 1
ATOM 877 N N . ARG A 1 109 ? -15.484 -0.540 22.174 1.00 54.53 109 ARG A N 1
ATOM 878 C CA . ARG A 1 109 ? -15.685 0.595 21.271 1.00 54.53 109 ARG A CA 1
ATOM 879 C C . ARG A 1 109 ? -15.206 0.208 19.878 1.00 54.53 109 ARG A C 1
ATOM 881 O O . ARG A 1 109 ? -14.026 0.339 19.560 1.00 54.53 109 ARG A O 1
ATOM 888 N N . GLN A 1 110 ? -16.128 -0.191 19.014 1.00 61.28 110 GLN A N 1
ATOM 889 C CA . GLN A 1 110 ? -15.948 0.058 17.595 1.00 61.28 110 GLN A CA 1
ATOM 890 C C . GLN A 1 110 ? -16.066 1.573 17.399 1.00 61.28 110 GLN A C 1
ATOM 892 O O . GLN A 1 110 ? -17.161 2.123 17.292 1.00 61.28 110 GLN A O 1
ATOM 897 N N . TRP A 1 111 ? -14.925 2.266 17.452 1.00 60.59 111 TRP A N 1
ATOM 898 C CA . TRP A 1 111 ? -14.842 3.682 17.106 1.00 60.59 111 TRP A CA 1
ATOM 899 C C . TRP A 1 111 ? -15.107 3.797 15.611 1.00 60.59 111 TRP A C 1
ATOM 901 O O . TRP A 1 111 ? -14.204 3.666 14.789 1.00 60.59 111 TRP A O 1
ATOM 911 N N . THR A 1 112 ? -16.370 3.996 15.255 1.00 63.50 112 THR A N 1
ATOM 912 C CA . THR A 1 112 ? -16.728 4.361 13.891 1.00 63.50 112 THR A CA 1
ATOM 913 C C . THR A 1 112 ? -16.507 5.860 13.792 1.00 63.50 112 THR A C 1
ATOM 915 O O . THR A 1 112 ? -17.331 6.654 14.243 1.00 63.50 112 THR A O 1
ATOM 918 N N . VAL A 1 113 ? -15.333 6.251 13.301 1.00 70.75 113 VAL A N 1
ATOM 919 C CA . VAL A 1 113 ? -15.077 7.645 12.943 1.00 70.75 113 VAL A CA 1
ATOM 920 C C . VAL A 1 113 ? -15.842 7.869 11.642 1.00 70.75 113 VAL A C 1
ATOM 922 O O . VAL A 1 113 ? -15.462 7.342 10.600 1.00 70.75 113 VAL A O 1
ATOM 925 N N . ASN A 1 114 ? -16.986 8.549 11.727 1.00 70.81 114 ASN A N 1
ATOM 926 C CA . ASN A 1 114 ? -17.823 8.841 10.556 1.00 70.81 114 ASN A CA 1
ATOM 927 C C . ASN A 1 114 ? -17.193 9.913 9.647 1.00 70.81 114 ASN A C 1
ATOM 929 O O . ASN A 1 114 ? -17.615 10.070 8.505 1.00 70.81 114 ASN A O 1
ATOM 933 N N . ASP A 1 115 ? -16.156 10.586 10.149 1.00 78.38 115 ASP A N 1
ATOM 934 C CA . ASP A 1 115 ? -15.377 11.613 9.470 1.00 78.38 115 ASP A CA 1
ATOM 935 C C . ASP A 1 115 ? -13.909 11.190 9.304 1.00 78.38 115 ASP A C 1
ATOM 937 O O . ASP A 1 115 ? -13.440 10.200 9.874 1.00 78.38 115 ASP A O 1
ATOM 941 N N . ALA A 1 116 ? -13.158 11.964 8.519 1.00 83.00 116 ALA A N 1
ATOM 942 C CA . ALA A 1 116 ? -11.729 11.748 8.333 1.00 83.00 116 ALA A CA 1
ATOM 943 C C . ALA A 1 116 ? -10.955 11.884 9.659 1.00 83.00 116 ALA A C 1
ATOM 945 O O . ALA A 1 116 ? -11.121 12.851 10.401 1.00 83.00 116 ALA A O 1
ATOM 946 N N . PHE A 1 117 ? -10.054 10.938 9.928 1.00 87.62 117 PHE A N 1
ATOM 947 C CA . PHE A 1 117 ? -9.134 11.011 11.060 1.00 87.62 117 PHE A CA 1
ATOM 948 C C . PHE A 1 117 ? -7.902 11.851 10.695 1.00 87.62 117 PHE A C 1
ATOM 950 O O . PHE A 1 117 ? -7.152 11.491 9.785 1.00 87.62 117 PHE A O 1
ATOM 957 N N . ASN A 1 118 ? -7.675 12.947 11.421 1.00 89.62 118 ASN A N 1
ATOM 958 C CA . ASN A 1 118 ? -6.453 13.742 11.334 1.00 89.62 118 ASN A CA 1
ATOM 959 C C . ASN A 1 118 ? -5.586 13.492 12.579 1.00 89.62 118 ASN A C 1
ATOM 961 O O . ASN A 1 118 ? -6.034 13.713 13.700 1.00 89.62 118 ASN A O 1
ATOM 965 N N . ALA A 1 119 ? -4.347 13.039 12.375 1.00 91.12 119 ALA A N 1
ATOM 966 C CA . ALA A 1 119 ? -3.363 12.839 13.441 1.00 91.12 119 ALA A CA 1
ATOM 967 C C . ALA A 1 119 ? -2.425 14.049 13.628 1.00 91.12 119 ALA A C 1
ATOM 969 O O . ALA A 1 119 ? -1.422 13.938 14.331 1.00 91.12 119 ALA A O 1
ATOM 970 N N . ASP A 1 120 ? -2.692 15.170 12.955 1.00 94.38 120 ASP A N 1
ATOM 971 C CA . ASP A 1 120 ? -1.806 16.325 12.833 1.00 94.38 120 ASP A CA 1
ATOM 972 C C . ASP A 1 120 ? -0.376 15.897 12.460 1.00 94.38 120 ASP A C 1
ATOM 974 O O . ASP A 1 120 ? -0.153 15.253 11.434 1.00 94.38 120 ASP A O 1
ATOM 978 N N . LEU A 1 121 ? 0.610 16.229 13.292 1.00 93.69 121 LEU A N 1
ATOM 979 C CA . LEU A 1 121 ? 2.011 15.847 13.101 1.00 93.69 121 LEU A CA 1
ATOM 980 C C . LEU A 1 121 ? 2.423 14.658 13.979 1.00 93.69 121 LEU A C 1
ATOM 982 O O . LEU A 1 121 ? 3.615 14.360 14.112 1.00 93.69 121 LEU A O 1
ATOM 986 N N . TYR A 1 122 ? 1.459 13.964 14.586 1.00 96.31 122 TYR A N 1
ATOM 987 C CA . TYR A 1 122 ? 1.736 12.794 15.402 1.00 96.31 122 TYR A CA 1
ATOM 988 C C . TYR A 1 122 ? 1.958 11.549 14.552 1.00 96.31 122 TYR A C 1
ATOM 990 O O . TYR A 1 122 ? 1.375 11.326 13.490 1.00 96.31 122 TYR A O 1
ATOM 998 N N . ARG A 1 123 ? 2.837 10.686 15.059 1.00 95.75 123 ARG A N 1
ATOM 999 C CA . ARG A 1 123 ? 3.123 9.397 14.436 1.00 95.75 123 ARG A CA 1
ATOM 1000 C C . ARG A 1 123 ? 2.040 8.399 14.820 1.00 95.75 123 ARG A C 1
ATOM 1002 O O . ARG A 1 123 ? 1.839 8.139 16.002 1.00 95.75 123 ARG A O 1
ATOM 1009 N N . ILE A 1 124 ? 1.456 7.751 13.820 1.00 94.38 124 ILE A N 1
ATOM 1010 C CA . ILE A 1 124 ? 0.641 6.554 14.022 1.00 94.38 124 ILE A CA 1
ATOM 1011 C C . ILE A 1 124 ? 1.600 5.361 14.136 1.00 94.38 124 ILE A C 1
ATOM 1013 O O . ILE A 1 124 ? 2.294 5.009 13.177 1.00 94.38 124 ILE A O 1
ATOM 1017 N N . SER A 1 125 ? 1.711 4.791 15.334 1.00 95.00 125 SER A N 1
ATOM 1018 C CA . SER A 1 125 ? 2.593 3.660 15.644 1.00 95.00 125 SER A CA 1
ATOM 1019 C C . SER A 1 125 ? 1.811 2.346 15.754 1.00 95.00 125 SER A C 1
ATOM 1021 O O . SER A 1 125 ? 0.584 2.340 15.757 1.00 95.00 125 SER A O 1
ATOM 1023 N N . ASN A 1 126 ? 2.533 1.221 15.816 1.00 95.50 126 ASN A N 1
ATOM 1024 C CA . ASN A 1 126 ? 1.972 -0.125 16.013 1.00 95.50 126 ASN A CA 1
ATOM 1025 C C . ASN A 1 126 ? 0.940 -0.570 14.960 1.00 95.50 126 ASN A C 1
ATOM 1027 O O . ASN A 1 126 ? 0.075 -1.395 15.239 1.00 95.50 126 ASN A O 1
ATOM 1031 N N . THR A 1 127 ? 1.050 -0.069 13.731 1.00 95.69 127 THR A N 1
ATOM 1032 C CA . THR A 1 127 ? 0.212 -0.510 12.614 1.00 95.69 127 THR A CA 1
ATOM 1033 C C . THR A 1 127 ? 0.744 -1.805 12.003 1.00 95.69 127 THR A C 1
ATOM 1035 O O . THR A 1 127 ? 1.930 -1.925 11.667 1.00 95.69 127 THR A O 1
ATOM 1038 N N . ALA A 1 128 ? -0.141 -2.789 11.840 1.00 96.56 128 ALA A N 1
ATOM 1039 C CA . ALA A 1 128 ? 0.167 -4.031 11.141 1.00 96.56 128 ALA A CA 1
ATOM 1040 C C . ALA A 1 128 ? 0.441 -3.779 9.639 1.00 96.56 128 ALA A C 1
ATOM 1042 O O . ALA A 1 128 ? 0.101 -2.715 9.116 1.00 96.56 128 ALA A O 1
ATOM 1043 N N . PRO A 1 129 ? 1.091 -4.716 8.925 1.00 95.62 129 PRO A N 1
ATOM 1044 C CA . PRO A 1 129 ? 1.202 -4.639 7.472 1.00 95.62 129 PRO A CA 1
ATOM 1045 C C . PRO A 1 129 ? -0.189 -4.687 6.818 1.00 95.62 129 PRO A C 1
ATOM 1047 O O . PRO A 1 129 ? -0.992 -5.530 7.227 1.00 95.62 129 PRO A O 1
ATOM 1050 N N . PRO A 1 130 ? -0.450 -3.861 5.789 1.00 97.44 130 PRO A N 1
ATOM 1051 C CA . PRO A 1 130 ? -1.739 -3.854 5.100 1.00 97.44 130 PRO A CA 1
ATOM 1052 C C . PRO A 1 130 ? -2.017 -5.216 4.446 1.00 97.44 130 PRO A C 1
ATOM 1054 O O . PRO A 1 130 ? -1.095 -5.838 3.906 1.00 97.44 130 PRO A O 1
ATOM 1057 N N . GLN A 1 131 ? -3.266 -5.674 4.521 1.00 96.94 131 GLN A N 1
ATOM 1058 C CA . GLN A 1 131 ? -3.783 -6.870 3.847 1.00 96.94 131 GLN A CA 1
ATOM 1059 C C . GLN A 1 131 ? -4.766 -6.503 2.728 1.00 96.94 131 GLN A C 1
ATOM 1061 O O . GLN A 1 131 ? -4.775 -7.174 1.699 1.00 96.94 131 GLN A O 1
ATOM 1066 N N . ASP A 1 132 ? -5.515 -5.411 2.900 1.00 97.06 132 ASP A N 1
ATOM 1067 C CA . ASP A 1 132 ? -6.520 -4.925 1.955 1.00 97.06 132 ASP A CA 1
ATOM 1068 C C . ASP A 1 132 ? -6.162 -3.550 1.369 1.00 97.06 132 ASP A C 1
ATOM 1070 O O . ASP A 1 132 ? -5.344 -2.795 1.896 1.00 97.06 132 ASP A O 1
ATOM 1074 N N . GLU A 1 133 ? -6.816 -3.184 0.263 1.00 95.12 133 GLU A N 1
ATOM 1075 C CA . GLU A 1 133 ? -6.549 -1.933 -0.470 1.00 95.12 133 GLU A CA 1
ATOM 1076 C C . GLU A 1 133 ? -6.845 -0.659 0.335 1.00 95.12 133 GLU A C 1
ATOM 1078 O O . GLU A 1 133 ? -6.331 0.412 0.013 1.00 95.12 133 GLU A O 1
ATOM 1083 N N . LYS A 1 134 ? -7.689 -0.764 1.366 1.00 92.69 134 LYS A N 1
ATOM 1084 C CA . LYS A 1 134 ? -8.100 0.362 2.217 1.00 92.69 134 LYS A CA 1
ATOM 1085 C C . LYS A 1 134 ? -7.274 0.480 3.497 1.00 92.69 134 LYS A C 1
ATOM 1087 O O . LYS A 1 134 ? -7.501 1.404 4.277 1.00 92.69 134 LYS A O 1
ATOM 1092 N N . ASP A 1 135 ? -6.326 -0.425 3.712 1.00 95.25 135 ASP A N 1
ATOM 1093 C CA . ASP A 1 135 ? -5.498 -0.419 4.907 1.00 95.25 135 ASP A CA 1
ATOM 1094 C C . ASP A 1 135 ? -4.435 0.680 4.859 1.00 95.25 135 ASP A C 1
ATOM 1096 O O . ASP A 1 135 ? -3.868 1.024 3.818 1.00 95.25 135 ASP A O 1
ATOM 1100 N N . VAL A 1 136 ? -4.087 1.195 6.037 1.00 94.12 136 VAL A N 1
ATOM 1101 C CA . VAL A 1 136 ? -2.958 2.113 6.192 1.00 94.12 136 VAL A CA 1
ATOM 1102 C C . VAL A 1 136 ? -1.644 1.361 5.969 1.00 94.12 136 VAL A C 1
ATOM 1104 O O . VAL A 1 136 ? -1.301 0.425 6.690 1.00 94.12 136 VAL A O 1
ATOM 1107 N N . ALA A 1 137 ? -0.847 1.819 5.004 1.00 97.31 137 ALA A N 1
ATOM 1108 C CA . ALA A 1 137 ? 0.485 1.277 4.769 1.00 97.31 137 ALA A CA 1
ATOM 1109 C C . ALA A 1 137 ? 1.504 1.819 5.786 1.00 97.31 137 ALA A C 1
ATOM 1111 O O . ALA A 1 137 ? 1.733 3.026 5.888 1.00 97.31 137 ALA A O 1
ATOM 1112 N N . ASN A 1 138 ? 2.189 0.920 6.497 1.00 97.44 138 ASN A N 1
ATOM 1113 C CA . ASN A 1 138 ? 3.294 1.297 7.378 1.00 97.44 138 ASN A CA 1
ATOM 1114 C C . ASN A 1 138 ? 4.627 1.452 6.613 1.00 97.44 138 ASN A C 1
ATOM 1116 O O . ASN A 1 138 ? 4.822 0.930 5.511 1.00 97.44 138 ASN A O 1
ATOM 1120 N N . LYS A 1 139 ? 5.592 2.162 7.212 1.00 96.75 139 LYS A N 1
ATOM 1121 C CA . LYS A 1 139 ? 6.885 2.453 6.564 1.00 96.75 139 LYS A CA 1
ATOM 1122 C C . LYS A 1 139 ? 7.661 1.187 6.177 1.00 96.75 139 LYS A C 1
ATOM 1124 O O . LYS A 1 139 ? 8.260 1.136 5.106 1.00 96.75 139 LYS A O 1
ATOM 1129 N N . ALA A 1 140 ? 7.638 0.160 7.028 1.00 97.06 140 ALA A N 1
ATOM 1130 C CA . ALA A 1 140 ? 8.354 -1.091 6.781 1.00 97.06 140 ALA A CA 1
ATOM 1131 C C . ALA A 1 140 ? 7.823 -1.829 5.538 1.00 97.06 140 ALA A C 1
ATOM 1133 O O . ALA A 1 140 ? 8.605 -2.398 4.771 1.00 97.06 140 ALA A O 1
ATOM 1134 N N . TYR A 1 141 ? 6.507 -1.797 5.318 1.00 97.00 141 TYR A N 1
ATOM 1135 C CA . TYR A 1 141 ? 5.867 -2.333 4.121 1.00 97.00 141 TYR A CA 1
ATOM 1136 C C . TYR A 1 141 ? 6.341 -1.604 2.855 1.00 97.00 141 TYR A C 1
ATOM 1138 O O . TYR A 1 141 ? 6.781 -2.250 1.900 1.00 97.00 141 TYR A O 1
ATOM 1146 N N . VAL A 1 142 ? 6.332 -0.268 2.864 1.00 97.56 142 VAL A N 1
ATOM 1147 C CA . VAL A 1 142 ? 6.753 0.556 1.717 1.00 97.56 142 VAL A CA 1
ATOM 1148 C C . VAL A 1 142 ? 8.242 0.365 1.404 1.00 97.56 142 VAL A C 1
ATOM 1150 O O . VAL A 1 142 ? 8.611 0.105 0.256 1.00 97.56 142 VAL A O 1
ATOM 1153 N N . ASP A 1 143 ? 9.107 0.400 2.420 1.00 97.81 143 ASP A N 1
ATOM 1154 C CA . ASP A 1 143 ? 10.556 0.233 2.253 1.00 97.81 143 ASP A CA 1
ATOM 1155 C C . ASP A 1 143 ? 10.917 -1.127 1.634 1.00 97.81 143 ASP A C 1
ATOM 1157 O O . ASP A 1 143 ? 11.807 -1.218 0.780 1.00 97.81 143 ASP A O 1
ATOM 1161 N N . ARG A 1 144 ? 10.207 -2.196 2.021 1.00 97.12 144 ARG A N 1
ATOM 1162 C CA . ARG A 1 144 ? 10.382 -3.537 1.444 1.00 97.12 144 ARG A CA 1
ATOM 1163 C C . ARG A 1 144 ? 10.101 -3.537 -0.058 1.00 97.12 144 ARG A C 1
ATOM 1165 O O . ARG A 1 144 ? 10.902 -4.071 -0.825 1.00 97.12 144 ARG A O 1
ATOM 1172 N N . HIS A 1 145 ? 9.004 -2.918 -0.483 1.00 95.69 145 HIS A N 1
ATOM 1173 C CA . HIS A 1 145 ? 8.627 -2.849 -1.895 1.00 95.69 145 HIS A CA 1
ATOM 1174 C C . HIS A 1 145 ? 9.602 -1.989 -2.700 1.00 95.69 145 HIS A C 1
ATOM 1176 O O . HIS A 1 145 ? 10.054 -2.403 -3.769 1.00 95.69 145 HIS A O 1
ATOM 1182 N N . ILE A 1 146 ? 10.036 -0.853 -2.149 1.00 97.19 146 ILE A N 1
ATOM 1183 C CA . ILE A 1 146 ? 11.083 -0.024 -2.759 1.00 97.19 146 ILE A CA 1
ATOM 1184 C C . ILE A 1 146 ? 12.379 -0.825 -2.932 1.00 97.19 146 ILE A C 1
ATOM 1186 O O . ILE A 1 146 ? 13.031 -0.735 -3.975 1.00 97.19 146 ILE A O 1
ATOM 1190 N N . LYS A 1 147 ? 12.765 -1.637 -1.941 1.00 96.50 147 LYS A N 1
ATOM 1191 C CA . LYS A 1 147 ? 13.947 -2.503 -2.036 1.00 96.50 147 LYS A CA 1
ATOM 1192 C C . LYS A 1 147 ? 13.810 -3.507 -3.182 1.00 96.50 147 LYS A C 1
ATOM 1194 O O . LYS A 1 147 ? 14.749 -3.643 -3.964 1.00 96.50 147 LYS A O 1
ATOM 1199 N N . ILE A 1 148 ? 12.654 -4.155 -3.329 1.00 93.56 148 ILE A N 1
ATOM 1200 C CA . ILE A 1 148 ? 12.382 -5.086 -4.438 1.00 93.56 148 ILE A CA 1
ATOM 1201 C C . ILE A 1 148 ? 12.525 -4.367 -5.783 1.00 93.56 148 ILE A C 1
ATOM 1203 O O . ILE A 1 148 ? 13.293 -4.815 -6.637 1.00 93.56 148 ILE A O 1
ATOM 1207 N N . ILE A 1 149 ? 11.889 -3.204 -5.940 1.00 94.50 149 ILE A N 1
ATOM 1208 C CA . ILE A 1 149 ? 11.985 -2.385 -7.156 1.00 94.50 149 ILE A CA 1
ATOM 1209 C C . ILE A 1 149 ? 13.451 -2.066 -7.476 1.00 94.50 149 ILE A C 1
ATOM 1211 O O . ILE A 1 149 ? 13.911 -2.322 -8.588 1.00 94.50 149 ILE A O 1
ATOM 1215 N N . LYS A 1 150 ? 14.234 -1.604 -6.493 1.00 93.06 150 LYS A N 1
ATOM 1216 C CA . LYS A 1 150 ? 15.669 -1.320 -6.673 1.00 93.06 150 LYS A CA 1
ATOM 1217 C C . LYS A 1 150 ? 16.459 -2.551 -7.123 1.00 93.06 150 LYS A C 1
ATOM 1219 O O . LYS A 1 150 ? 17.312 -2.430 -8.002 1.00 93.06 150 LYS A O 1
ATOM 1224 N N . THR A 1 151 ? 16.172 -3.734 -6.572 1.00 89.94 151 THR A N 1
ATOM 1225 C CA . THR A 1 151 ? 16.836 -4.973 -7.015 1.00 89.94 151 THR A CA 1
ATOM 1226 C C . THR A 1 151 ? 16.482 -5.340 -8.452 1.00 89.94 151 THR A C 1
ATOM 1228 O O . THR A 1 151 ? 17.352 -5.793 -9.192 1.00 89.94 151 THR A O 1
ATOM 1231 N N . HIS A 1 152 ? 15.238 -5.116 -8.879 1.00 86.56 152 HIS A N 1
ATOM 1232 C CA . HIS A 1 152 ? 14.829 -5.349 -10.262 1.00 86.56 152 HIS A CA 1
ATOM 1233 C C . HIS A 1 152 ? 15.494 -4.353 -11.211 1.00 86.56 152 HIS A C 1
ATOM 1235 O O . HIS A 1 152 ? 16.056 -4.771 -12.219 1.00 86.56 152 HIS A O 1
ATOM 1241 N N . LEU A 1 153 ? 15.546 -3.066 -10.853 1.00 86.75 153 LEU A N 1
ATOM 1242 C CA . LEU A 1 153 ? 16.252 -2.051 -11.641 1.00 86.75 153 LEU A CA 1
ATOM 1243 C C . LEU A 1 153 ? 17.746 -2.365 -11.793 1.00 86.75 153 LEU A C 1
ATOM 1245 O O . LEU A 1 153 ? 18.311 -2.130 -12.857 1.00 86.75 153 LEU A O 1
ATOM 1249 N N . ALA A 1 154 ? 18.389 -2.917 -10.762 1.00 82.38 154 ALA A N 1
ATOM 1250 C CA . ALA A 1 154 ? 19.792 -3.321 -10.833 1.00 82.38 154 ALA A CA 1
ATOM 1251 C C . ALA A 1 154 ? 20.039 -4.498 -11.797 1.00 82.38 154 ALA A C 1
ATOM 1253 O O . ALA A 1 154 ? 21.132 -4.610 -12.347 1.00 82.38 154 ALA A O 1
ATOM 1254 N N . LYS A 1 155 ? 19.034 -5.357 -12.019 1.00 78.31 155 LYS A N 1
ATOM 1255 C CA . LYS A 1 155 ? 19.102 -6.487 -12.961 1.00 78.31 155 LYS A CA 1
ATOM 1256 C C . LYS A 1 155 ? 18.838 -6.079 -14.409 1.00 78.31 155 LYS A C 1
ATOM 1258 O O . LYS A 1 155 ? 19.168 -6.847 -15.309 1.00 78.31 155 LYS A O 1
ATOM 1263 N N . ILE A 1 156 ? 18.249 -4.905 -14.653 1.00 78.06 156 ILE A N 1
ATOM 1264 C CA . ILE A 1 156 ? 18.077 -4.393 -16.014 1.00 78.06 156 ILE A CA 1
ATOM 1265 C C . ILE A 1 156 ? 19.475 -4.051 -16.548 1.00 78.06 156 ILE A C 1
ATOM 1267 O O . ILE A 1 156 ? 20.139 -3.179 -15.978 1.00 78.06 156 ILE A O 1
ATOM 1271 N N . PRO A 1 157 ? 19.955 -4.712 -17.620 1.00 68.56 157 PRO A N 1
ATOM 1272 C CA . PRO A 1 157 ? 21.265 -4.416 -18.176 1.00 68.56 157 PRO A CA 1
ATOM 1273 C C . PRO A 1 157 ? 21.297 -2.949 -18.609 1.00 68.56 157 PRO A C 1
ATOM 1275 O O . PRO A 1 157 ? 20.577 -2.528 -19.517 1.00 68.56 157 PRO A O 1
ATOM 1278 N N . LYS A 1 158 ? 22.123 -2.148 -17.928 1.00 65.38 158 LYS A N 1
ATOM 1279 C CA . LYS A 1 158 ? 22.336 -0.734 -18.244 1.00 65.38 158 LYS A CA 1
ATOM 1280 C C . LYS A 1 158 ? 23.129 -0.631 -19.547 1.00 65.38 158 LYS A C 1
ATOM 1282 O O . LYS A 1 158 ? 24.328 -0.387 -19.539 1.00 65.38 158 LYS A O 1
ATOM 1287 N N . LEU A 1 159 ? 22.452 -0.781 -20.683 1.00 62.62 159 LEU A N 1
ATOM 1288 C CA . LEU A 1 159 ? 23.049 -0.607 -22.015 1.00 62.62 159 LEU A CA 1
ATOM 1289 C C . LEU A 1 159 ? 23.367 0.867 -22.346 1.00 62.62 159 LEU A C 1
ATOM 1291 O O . LEU A 1 159 ? 23.832 1.167 -23.438 1.00 62.62 159 LEU A O 1
ATOM 1295 N N . ARG A 1 160 ? 23.109 1.798 -21.416 1.00 56.88 160 ARG A N 1
ATOM 1296 C CA . ARG A 1 160 ? 23.289 3.249 -21.594 1.00 56.88 160 ARG A CA 1
ATOM 1297 C C . ARG A 1 160 ? 24.527 3.828 -20.892 1.00 56.88 160 ARG A C 1
ATOM 1299 O O . ARG A 1 160 ? 24.570 5.030 -20.660 1.00 56.88 160 ARG A O 1
ATOM 1306 N N . CYS A 1 161 ? 25.525 3.016 -20.540 1.00 52.66 161 CYS A N 1
ATOM 1307 C CA . CYS A 1 161 ? 26.797 3.521 -20.008 1.00 52.66 161 CYS A CA 1
ATOM 1308 C C . CYS A 1 161 ? 27.936 3.297 -21.012 1.00 52.66 161 CYS A C 1
ATOM 1310 O O . CYS A 1 161 ? 28.128 2.197 -21.519 1.00 52.66 161 CYS A O 1
ATOM 1312 N N . SER A 1 162 ? 28.702 4.359 -21.269 1.00 54.16 162 SER A N 1
ATOM 1313 C CA . SER A 1 162 ? 29.716 4.540 -22.323 1.00 54.16 162 SER A CA 1
ATOM 1314 C C . SER A 1 162 ? 30.983 3.674 -22.219 1.00 54.16 162 SER A C 1
ATOM 1316 O O . SER A 1 162 ? 31.968 3.939 -22.903 1.00 54.16 162 SER A O 1
ATOM 1318 N N . LYS A 1 163 ? 30.974 2.625 -21.396 1.00 56.88 163 LYS A N 1
ATOM 1319 C CA . LYS A 1 163 ? 32.032 1.609 -21.312 1.00 56.88 163 LYS A CA 1
ATOM 1320 C C . LYS A 1 163 ? 31.394 0.248 -21.070 1.00 56.88 163 LYS A C 1
ATOM 1322 O O . LYS A 1 163 ? 31.465 -0.307 -19.978 1.00 56.88 163 LYS A O 1
ATOM 1327 N N . LEU A 1 164 ? 30.728 -0.274 -22.091 1.00 61.06 164 LEU A N 1
ATOM 1328 C CA . LEU A 1 164 ? 30.446 -1.700 -22.143 1.00 61.06 164 LEU A CA 1
ATOM 1329 C C . LEU A 1 164 ? 31.742 -2.371 -22.603 1.00 61.06 164 LEU A C 1
ATOM 1331 O O . LEU A 1 164 ? 32.245 -2.068 -23.681 1.00 61.06 164 LEU A O 1
ATOM 1335 N N . GLY A 1 165 ? 32.314 -3.229 -21.758 1.00 69.75 165 GLY A N 1
ATOM 1336 C CA . GLY A 1 165 ? 33.301 -4.206 -22.214 1.00 69.75 165 GLY A CA 1
ATOM 1337 C C . GLY A 1 165 ? 32.642 -5.231 -23.146 1.00 69.75 165 GLY A C 1
ATOM 1338 O O . GLY A 1 165 ? 31.596 -4.975 -23.739 1.00 69.75 165 GLY A O 1
ATOM 1339 N N . ASN A 1 166 ? 33.211 -6.430 -23.246 1.00 77.31 166 ASN A N 1
ATOM 1340 C CA . ASN A 1 166 ? 32.613 -7.493 -24.055 1.00 77.31 166 ASN A CA 1
ATOM 1341 C C . ASN A 1 166 ? 31.176 -7.801 -23.584 1.00 77.31 166 ASN A C 1
ATOM 1343 O O . ASN A 1 166 ? 30.960 -8.165 -22.427 1.00 77.31 166 ASN A O 1
ATOM 1347 N N . VAL A 1 167 ? 30.194 -7.674 -24.484 1.00 78.81 167 VAL A N 1
ATOM 1348 C CA . VAL A 1 167 ? 28.777 -7.957 -24.202 1.00 78.81 167 VAL A CA 1
ATOM 1349 C C . VAL A 1 167 ? 28.410 -9.335 -24.744 1.00 78.81 167 VAL A C 1
ATOM 1351 O O . VAL A 1 167 ? 28.436 -9.565 -25.951 1.00 78.81 167 VAL A O 1
ATOM 1354 N N . ASN A 1 168 ? 28.012 -10.251 -23.859 1.00 81.75 168 ASN A N 1
ATOM 1355 C CA . ASN A 1 168 ? 27.414 -11.525 -24.252 1.00 81.75 168 ASN A CA 1
ATOM 1356 C C . ASN A 1 168 ? 25.885 -11.388 -24.306 1.00 81.75 168 ASN A C 1
ATOM 1358 O O . ASN A 1 168 ? 25.239 -11.181 -23.282 1.00 81.75 168 ASN A O 1
ATOM 1362 N N . VAL A 1 169 ? 25.300 -11.546 -25.494 1.00 82.94 169 VAL A N 1
ATOM 1363 C CA . VAL A 1 169 ? 23.846 -11.455 -25.719 1.00 82.94 169 VAL A CA 1
ATOM 1364 C C . VAL A 1 169 ? 23.095 -12.776 -25.479 1.00 82.94 169 VAL A C 1
ATOM 1366 O O . VAL A 1 169 ? 21.954 -12.912 -25.900 1.00 82.94 169 VAL A O 1
ATOM 1369 N N . MET A 1 170 ? 23.706 -13.771 -24.824 1.00 87.06 170 MET A N 1
ATOM 1370 C CA . MET A 1 170 ? 23.076 -15.032 -24.386 1.00 87.06 170 MET A CA 1
ATOM 1371 C C . MET A 1 170 ? 22.244 -15.732 -25.4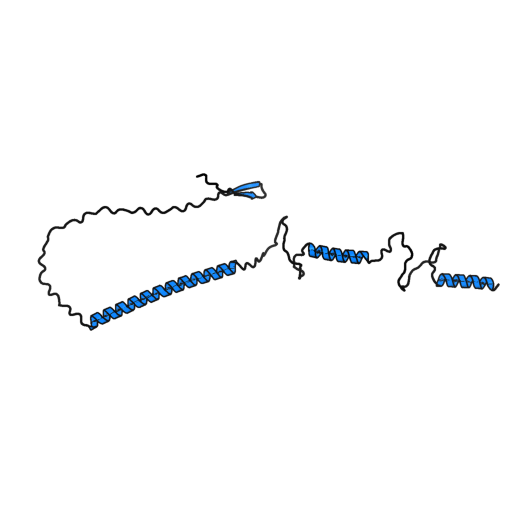77 1.00 87.06 170 MET A C 1
ATOM 1373 O O . MET A 1 170 ? 21.058 -16.018 -25.300 1.00 87.06 170 MET A O 1
ATOM 1377 N N . LYS A 1 171 ? 22.872 -15.997 -26.633 1.00 88.88 171 LYS A N 1
ATOM 1378 C CA . LYS A 1 171 ? 22.238 -16.617 -27.817 1.00 88.88 171 LYS A CA 1
ATOM 1379 C C . LYS A 1 171 ? 21.032 -15.839 -28.379 1.00 88.88 171 LYS A C 1
ATOM 1381 O O . LYS A 1 171 ? 20.232 -16.398 -29.126 1.00 88.88 171 LYS A O 1
ATOM 1386 N N . LYS A 1 172 ? 20.872 -14.558 -28.041 1.00 88.31 172 LYS A N 1
ATOM 1387 C CA . LYS A 1 172 ? 19.883 -13.673 -28.670 1.00 88.31 172 LYS A CA 1
ATOM 1388 C C . LYS A 1 172 ? 20.456 -13.041 -29.938 1.00 88.31 172 LYS A C 1
ATOM 1390 O O . LYS A 1 172 ? 21.668 -12.973 -30.127 1.00 88.31 172 LYS A O 1
ATOM 1395 N N . ARG A 1 173 ? 19.564 -12.591 -30.825 1.00 89.62 173 ARG A N 1
ATOM 1396 C CA . ARG A 1 173 ? 19.937 -11.898 -32.065 1.00 89.62 173 ARG A CA 1
ATOM 1397 C C . ARG A 1 173 ? 20.139 -10.412 -31.797 1.00 89.62 173 ARG A C 1
ATOM 1399 O O . ARG A 1 173 ? 19.319 -9.804 -31.113 1.00 89.62 173 ARG A O 1
ATOM 1406 N N . LEU A 1 174 ? 21.168 -9.838 -32.412 1.00 88.75 174 LEU A N 1
ATOM 1407 C CA . LEU A 1 174 ? 21.309 -8.394 -32.544 1.00 88.75 174 LEU A CA 1
ATOM 1408 C C . LEU A 1 174 ? 20.616 -7.964 -33.844 1.00 88.75 174 LEU A C 1
ATOM 1410 O O . LEU A 1 174 ? 20.894 -8.519 -34.906 1.00 88.75 174 LEU A O 1
ATOM 1414 N N . VAL A 1 175 ? 19.671 -7.034 -33.751 1.00 90.56 175 VAL A N 1
ATOM 1415 C CA . VAL A 1 175 ? 18.887 -6.529 -34.891 1.00 90.56 175 VAL A CA 1
ATOM 1416 C C . VAL A 1 175 ? 19.225 -5.064 -35.149 1.00 90.56 175 VAL A C 1
ATOM 1418 O O . VAL A 1 175 ? 19.726 -4.390 -34.253 1.00 90.56 175 VAL A O 1
ATOM 1421 N N . ASN A 1 176 ? 18.944 -4.579 -36.363 1.00 91.38 176 ASN A N 1
ATOM 1422 C CA . ASN A 1 176 ? 19.184 -3.188 -36.778 1.00 91.38 176 ASN A CA 1
ATOM 1423 C C . ASN A 1 176 ? 20.648 -2.733 -36.620 1.00 91.38 176 ASN A C 1
ATOM 1425 O O . ASN A 1 176 ? 20.924 -1.592 -36.259 1.00 91.38 176 ASN A O 1
ATOM 1429 N N . VAL A 1 177 ? 21.592 -3.639 -36.884 1.00 91.75 177 VAL A N 1
ATOM 1430 C CA . VAL A 1 177 ? 23.028 -3.336 -36.885 1.00 91.75 177 VAL A CA 1
ATOM 1431 C C . VAL A 1 177 ? 23.387 -2.670 -38.211 1.00 91.75 177 VAL A C 1
ATOM 1433 O O . VAL A 1 177 ? 23.168 -3.252 -39.275 1.00 91.75 177 VAL A O 1
ATOM 1436 N N . ALA A 1 178 ? 23.919 -1.452 -38.144 1.00 94.94 178 ALA A N 1
ATOM 1437 C CA . ALA A 1 178 ? 2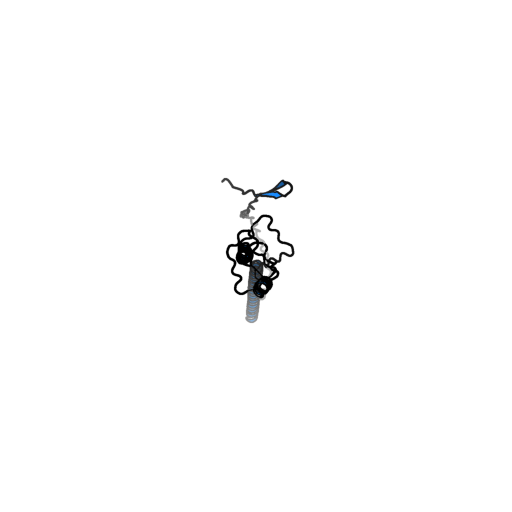4.416 -0.726 -39.309 1.00 94.94 178 ALA A CA 1
ATOM 1438 C C . ALA A 1 178 ? 25.650 -1.426 -39.923 1.00 94.94 178 ALA A C 1
ATOM 1440 O O . ALA A 1 178 ? 26.336 -2.177 -39.224 1.00 94.94 178 ALA A O 1
ATOM 1441 N N . PRO A 1 179 ? 25.959 -1.205 -41.215 1.00 93.31 179 PRO A N 1
ATOM 1442 C CA . PRO A 1 179 ? 27.211 -1.687 -41.790 1.00 93.31 179 PRO A CA 1
ATOM 1443 C C . PRO A 1 179 ? 28.421 -1.106 -41.031 1.00 93.31 179 PRO A C 1
ATOM 1445 O O . PRO A 1 179 ? 28.364 0.046 -40.595 1.00 93.31 179 PRO A O 1
ATOM 1448 N N . PRO A 1 180 ? 29.514 -1.876 -40.883 1.00 95.88 180 PRO A N 1
ATOM 1449 C CA . PRO A 1 180 ? 30.693 -1.425 -40.155 1.00 95.88 180 PRO A CA 1
ATOM 1450 C C . PRO A 1 180 ? 31.389 -0.278 -40.900 1.00 95.88 180 PRO A C 1
ATOM 1452 O O . PRO A 1 180 ? 31.540 -0.317 -42.127 1.00 95.88 180 PRO A O 1
ATOM 1455 N N . VAL A 1 181 ? 31.832 0.730 -40.146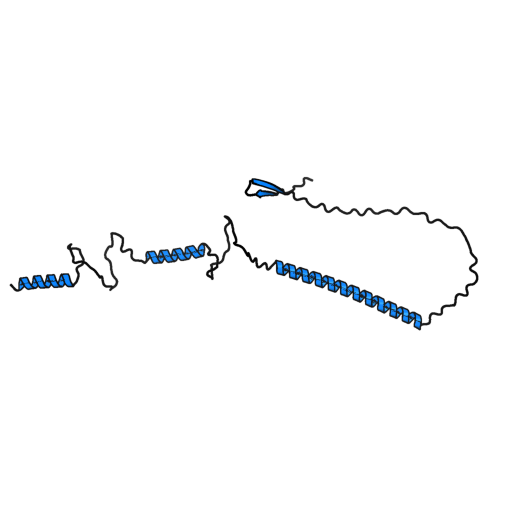 1.00 95.44 181 VAL A N 1
ATOM 1456 C CA . VAL A 1 181 ? 32.572 1.898 -40.656 1.00 95.44 181 VAL A CA 1
ATOM 1457 C C . VAL A 1 181 ? 34.024 1.853 -40.182 1.00 95.44 181 VAL A C 1
ATOM 1459 O O . VAL A 1 181 ? 34.937 2.158 -40.949 1.00 95.44 181 VAL A O 1
ATOM 1462 N N . ARG A 1 182 ? 34.248 1.451 -38.928 1.00 94.44 182 ARG A N 1
ATOM 1463 C CA . ARG A 1 182 ? 35.572 1.257 -38.328 1.00 94.44 182 ARG A CA 1
ATOM 1464 C C . ARG A 1 182 ? 35.964 -0.217 -38.350 1.00 94.44 182 ARG A C 1
ATOM 1466 O O . ARG A 1 182 ? 35.124 -1.097 -38.509 1.00 94.44 182 ARG A O 1
ATOM 1473 N N . LYS A 1 183 ? 37.259 -0.494 -38.192 1.00 92.06 183 LYS A N 1
ATOM 1474 C CA . LYS A 1 183 ? 37.791 -1.867 -38.242 1.00 92.06 183 LYS A CA 1
ATOM 1475 C C . LYS A 1 183 ? 37.349 -2.706 -37.040 1.00 92.06 183 LYS A C 1
ATOM 1477 O O . LYS A 1 183 ? 37.334 -3.927 -37.127 1.00 92.06 183 LYS A O 1
ATOM 1482 N N . GLU A 1 184 ? 37.002 -2.045 -35.943 1.00 89.69 184 GLU A N 1
ATOM 1483 C CA . GLU A 1 184 ? 36.600 -2.650 -34.676 1.00 89.69 184 GLU A CA 1
ATOM 1484 C C . GLU A 1 184 ? 35.079 -2.865 -34.576 1.00 89.69 184 GLU A C 1
ATOM 1486 O O . GLU A 1 184 ? 34.603 -3.444 -33.600 1.00 89.69 184 GLU A O 1
ATOM 1491 N N . ASP A 1 185 ? 34.309 -2.403 -35.567 1.00 91.19 185 ASP A N 1
ATOM 1492 C CA . ASP A 1 185 ? 32.856 -2.548 -35.576 1.00 91.19 185 ASP A CA 1
ATOM 1493 C C . ASP A 1 185 ? 32.448 -4.006 -35.843 1.00 91.19 185 ASP A C 1
ATOM 1495 O O . ASP A 1 185 ? 33.037 -4.716 -36.664 1.00 91.19 185 ASP A O 1
ATOM 1499 N N . GLY A 1 186 ? 31.369 -4.450 -35.195 1.00 90.44 186 GLY A N 1
ATOM 1500 C CA . GLY A 1 186 ? 30.727 -5.716 -35.541 1.00 90.44 186 GLY A CA 1
ATOM 1501 C C . GLY A 1 186 ? 30.102 -5.650 -36.938 1.00 90.44 186 GLY A C 1
ATOM 1502 O O . GLY A 1 186 ? 29.382 -4.706 -37.256 1.00 90.44 186 GLY A O 1
ATOM 1503 N N . ALA A 1 187 ? 30.336 -6.668 -37.765 1.00 94.81 187 ALA A N 1
ATOM 1504 C CA . ALA A 1 187 ? 29.779 -6.748 -39.113 1.00 94.81 187 ALA A CA 1
ATOM 1505 C C . ALA A 1 187 ? 28.534 -7.646 -39.170 1.00 94.81 187 ALA A C 1
ATOM 1507 O O . ALA A 1 187 ? 28.467 -8.696 -38.527 1.00 94.81 187 ALA A O 1
ATOM 1508 N N . THR A 1 188 ? 27.551 -7.265 -39.989 1.00 95.88 188 THR A N 1
ATOM 1509 C CA . THR A 1 188 ? 26.441 -8.162 -40.333 1.00 95.88 188 THR A CA 1
ATOM 1510 C C . THR A 1 188 ? 26.924 -9.258 -41.281 1.00 95.88 188 THR A C 1
ATOM 1512 O O . THR A 1 188 ? 27.847 -9.054 -42.071 1.00 95.88 188 THR A O 1
ATOM 1515 N N . LYS A 1 189 ? 26.271 -10.428 -41.252 1.00 94.81 189 LYS A N 1
ATOM 1516 C CA . LYS A 1 189 ? 26.607 -11.532 -42.165 1.00 94.81 189 LYS A CA 1
ATOM 1517 C C . LYS A 1 189 ? 26.535 -11.098 -43.634 1.00 94.81 189 LYS A C 1
ATOM 1519 O O . LYS A 1 189 ? 27.451 -11.387 -44.392 1.00 94.81 189 LYS A O 1
ATOM 1524 N N . ALA A 1 190 ? 25.487 -10.357 -44.001 1.00 94.75 190 ALA A N 1
ATOM 1525 C CA . ALA A 1 190 ? 25.301 -9.850 -45.360 1.00 94.75 190 ALA A CA 1
ATOM 1526 C C . ALA A 1 190 ? 26.497 -9.003 -45.829 1.00 94.75 190 ALA A C 1
ATOM 1528 O O . ALA A 1 190 ? 27.028 -9.244 -46.909 1.00 94.75 190 ALA A O 1
ATOM 1529 N N . TYR A 1 191 ? 26.984 -8.083 -44.987 1.00 96.00 191 TYR A N 1
ATOM 1530 C CA . TYR A 1 191 ? 28.157 -7.267 -45.307 1.00 96.00 191 TYR A CA 1
ATOM 1531 C C . TYR A 1 191 ? 29.408 -8.122 -45.570 1.00 96.00 191 TYR A C 1
ATOM 1533 O O . TYR A 1 191 ? 30.135 -7.886 -46.535 1.00 96.00 191 TYR A O 1
ATOM 1541 N N . VAL A 1 192 ? 29.666 -9.124 -44.724 1.00 96.88 192 VAL A N 1
ATOM 1542 C CA . VAL A 1 192 ? 30.838 -10.005 -44.865 1.00 96.88 192 VAL A CA 1
ATOM 1543 C C . VAL A 1 192 ? 30.736 -10.864 -46.128 1.00 96.88 192 VAL A C 1
ATOM 1545 O O . VAL A 1 192 ? 31.701 -10.936 -46.891 1.00 96.88 192 VAL A O 1
ATOM 1548 N N . ASP A 1 193 ? 29.569 -11.459 -46.388 1.00 97.69 193 ASP A N 1
ATOM 1549 C CA . ASP A 1 193 ? 29.325 -12.287 -47.574 1.00 97.69 193 ASP A CA 1
ATOM 1550 C C . ASP A 1 193 ? 29.556 -11.492 -48.874 1.00 97.69 193 ASP A C 1
ATOM 1552 O O . ASP A 1 193 ? 30.204 -11.979 -49.804 1.00 97.69 193 ASP A O 1
ATOM 1556 N N . GLU A 1 194 ? 29.075 -10.246 -48.942 1.00 96.88 194 GLU A N 1
ATOM 1557 C CA . GLU A 1 194 ? 29.270 -9.365 -50.099 1.00 96.88 194 GLU A CA 1
ATOM 1558 C C . GLU A 1 194 ? 30.744 -9.020 -50.333 1.00 96.88 194 GLU A C 1
ATOM 1560 O O . GLU A 1 194 ? 31.215 -9.043 -51.476 1.00 96.88 194 GLU A O 1
ATOM 1565 N N . LYS A 1 195 ? 31.500 -8.732 -49.264 1.00 95.88 195 LYS A N 1
ATOM 1566 C CA . LYS A 1 195 ? 32.942 -8.467 -49.365 1.00 95.88 195 LYS A CA 1
ATOM 1567 C C . LYS A 1 195 ? 33.697 -9.690 -49.864 1.00 95.88 195 LYS A C 1
ATOM 1569 O O . LYS A 1 195 ? 34.479 -9.555 -50.801 1.00 95.88 195 LYS A O 1
ATOM 1574 N N . ILE A 1 196 ? 33.416 -10.874 -49.318 1.00 96.94 196 ILE A N 1
ATOM 1575 C CA . ILE A 1 196 ? 34.032 -12.128 -49.773 1.00 96.94 196 ILE A CA 1
ATOM 1576 C C . ILE A 1 196 ? 33.714 -12.372 -51.248 1.00 96.94 196 ILE A C 1
ATOM 1578 O O . ILE A 1 196 ? 34.620 -12.641 -52.033 1.00 96.94 196 ILE A O 1
ATOM 1582 N N . LYS A 1 197 ? 32.449 -12.219 -51.658 1.00 96.75 197 LYS A N 1
ATOM 1583 C CA . LYS A 1 197 ? 32.044 -12.382 -53.060 1.00 96.75 197 LYS A CA 1
ATOM 1584 C C . LYS A 1 197 ? 32.818 -11.440 -53.985 1.00 96.75 197 LYS A C 1
ATOM 1586 O O . LYS A 1 197 ? 33.255 -11.862 -55.055 1.00 96.75 197 LYS A O 1
ATOM 1591 N N . LYS A 1 198 ? 33.013 -10.183 -53.573 1.00 95.50 198 LYS A N 1
ATOM 1592 C CA . LYS A 1 198 ? 33.791 -9.197 -54.332 1.00 95.50 198 LYS A CA 1
ATOM 1593 C C . LYS A 1 198 ? 35.270 -9.576 -54.426 1.00 95.50 198 LYS A C 1
ATOM 1595 O O . LYS A 1 198 ? 35.837 -9.452 -55.506 1.00 95.50 198 LYS A O 1
ATOM 1600 N N . GLU A 1 199 ? 35.886 -10.044 -53.343 1.00 95.75 199 GLU A N 1
ATOM 1601 C CA . GLU A 1 199 ? 37.286 -10.491 -53.378 1.00 95.75 199 GLU A CA 1
ATOM 1602 C C . GLU A 1 199 ? 37.463 -11.750 -54.240 1.00 95.75 199 GLU A C 1
ATOM 1604 O O . GLU A 1 199 ? 38.361 -11.789 -55.075 1.00 95.75 199 GLU A O 1
ATOM 1609 N N . ILE A 1 200 ? 36.558 -12.730 -54.144 1.00 95.56 200 ILE A N 1
ATOM 1610 C CA . ILE A 1 200 ? 36.569 -13.919 -55.015 1.00 95.56 200 ILE A CA 1
ATOM 1611 C C . ILE A 1 200 ? 36.449 -13.521 -56.491 1.00 95.56 200 ILE A C 1
ATOM 1613 O O . ILE A 1 200 ? 37.120 -14.106 -57.336 1.00 95.56 200 ILE A O 1
ATOM 1617 N N . ALA A 1 201 ? 35.613 -12.533 -56.819 1.00 93.88 201 ALA A N 1
ATOM 1618 C CA . ALA A 1 201 ? 35.458 -12.070 -58.196 1.00 93.88 201 ALA A CA 1
ATOM 1619 C C . ALA A 1 201 ? 36.750 -11.464 -58.765 1.00 93.88 201 ALA A C 1
ATOM 1621 O O . ALA A 1 201 ? 37.047 -11.685 -59.933 1.00 93.88 201 ALA A O 1
ATOM 1622 N N . LYS A 1 202 ? 37.542 -10.758 -57.947 1.00 93.50 202 LYS A N 1
ATOM 1623 C CA . LYS A 1 202 ? 38.845 -10.215 -58.371 1.00 93.50 202 LYS A CA 1
ATOM 1624 C C . LYS A 1 202 ? 39.878 -11.304 -58.653 1.00 93.50 202 LYS A C 1
ATOM 1626 O O . LYS A 1 202 ? 40.738 -11.100 -59.492 1.00 93.50 202 LYS A O 1
ATOM 1631 N N . LEU A 1 203 ? 39.794 -12.435 -57.951 1.00 92.06 203 LEU A N 1
ATOM 1632 C CA . LEU A 1 203 ? 40.691 -13.583 -58.137 1.00 92.06 203 LEU A CA 1
ATOM 1633 C C . LEU A 1 203 ? 40.333 -14.440 -59.359 1.00 92.06 203 LEU A C 1
ATOM 1635 O O . LEU A 1 203 ? 41.081 -15.347 -59.708 1.00 92.06 203 LEU A O 1
ATOM 1639 N N . ARG A 1 204 ? 39.167 -14.204 -59.968 1.00 83.12 204 ARG A N 1
ATOM 1640 C CA . ARG A 1 204 ? 38.693 -14.902 -61.173 1.00 83.12 204 ARG A CA 1
ATOM 1641 C C . ARG A 1 204 ? 38.956 -14.113 -62.464 1.00 83.12 204 ARG A C 1
ATOM 1643 O O . ARG A 1 204 ? 38.403 -14.480 -63.498 1.00 83.12 204 ARG A O 1
ATOM 1650 N N . VAL A 1 205 ? 39.749 -13.042 -62.380 1.00 58.03 205 VAL A N 1
ATOM 1651 C CA . VAL A 1 205 ? 40.291 -12.268 -63.511 1.00 58.03 205 VAL A CA 1
ATOM 1652 C C . VAL A 1 205 ? 41.719 -12.727 -63.756 1.00 58.03 205 VAL A C 1
ATOM 1654 O O . VAL A 1 205 ? 42.066 -12.909 -64.939 1.00 58.03 205 VAL A O 1
#

Foldseek 3Di:
DDDDWDWDWDADPVGDIDIDTPPPPDPPPPPPDPPPDDDDDDPPPDDDPDDPPDPPPPPPPCDPVNVVVVVVVVVVVVVVVVVVVVVVVVVVVVVVVVVVVVVVVVVPDPPPPVDDDDPDPDDDPDADDDPDPPGDHDPVNVVVVVVVVVVVVVPPPCPPDPDDDDDDPPPDDDPPQDADDDPPGDHDPVNVVVVVVVVVVVVVD